Protein AF-A0A1Y1ZI43-F1 (afdb_monomer_lite)

Radius of gyration: 46.33 Å; chains: 1; bounding box: 136×55×111 Å

Secondary structure (DSSP, 8-state):
------------------------------------------------PPPPPPPP------------------SS--HHHHHTT------SSS-HHHHHTT-----SS-TT--HHHHHHHHHHHHHHHHHHHHHHHHHHHHHHHHHHHHHHHHHHHHHHHHHHHHHHHHHHHHHHHHTTSHHHHHHHHHHHHH-TTHHHHHHHHHHHHHHHHHHHHHHHHHHHHHHHHHHHHHTT---

Foldseek 3Di:
DDDDDDDDDDDPPDDDDPPDPPPPPPPDPDDDDDDDPPPPPPPPPPDDDDDDDDDDDDDDDDDDDPDPDPQDDALFAWPVCVVVVHDFPNDPPATPVCVVVVHDTHTPDDPPDHVVNVVVVVVVVVVVVVVVVVVVVVVVVVVVVVVVVVVVVVVVVVVVVVVVVVVVVVVVVVLVVLCVDPVSVVVVVVVCVPPPCNVVVVVVVVVVVVVVVVVVVVVVVVVVVVVVVVVCVVVVPDD

Sequence (239 aa):
MAANRGSRATSRKAAAPQAQKKTSAKVQKTSTTKASKGGKLTLKLRCLKSIPAPDPTPTSDEDDSSVPTKRIQVKAACLSCRRRKIGCDGARPTCGRCASKNTTCQYDVRENESRAEMYVRQINDAHAQIVDLQDTVTELQQQVAEMKKEAQDQTELANHALEQLRDGENAFADIRELARTSGGVAALRVLVRSEKSFPVFIQQILALDTEAEKKMAKGMKGRTNALAVAAQELAGLEN

pLDDT: mean 71.57, std 20.91, range [33.38, 98.31]

InterPro domains:
  IPR001138 Zn(2)Cys(6) fungal-type DNA-binding domain [PF00172] (77-112)
  IPR001138 Zn(2)Cys(6) fungal-type DNA-binding domain [PS00463] (77-105)
  IPR001138 Zn(2)Cys(6) fungal-type DNA-binding domain [PS50048] (77-107)
  IPR001138 Zn(2)Cys(6) fungal-type DNA-binding domain [SM00066] (72-116)
  IPR001138 Zn(2)Cys(6) fungal-type DNA-binding domain [cd00067] (74-108)
  IPR036864 Zn(2)-C6 fungal-type DNA-binding domain superfamily [G3DSA:4.10.240.10] (76-171)
  IPR036864 Zn(2)-C6 fungal-type DNA-binding domain superfamily [SSF57701] (68-110)
  IPR051127 Fungal secondary metabolite regulators [PTHR47424] (58-158)

Organism: NCBI:txid1231657

Structure (mmCIF, N/CA/C/O backbone):
data_AF-A0A1Y1ZI43-F1
#
_entry.id   AF-A0A1Y1ZI43-F1
#
loop_
_atom_site.group_PDB
_atom_site.id
_atom_site.type_symbol
_atom_site.label_atom_id
_atom_site.label_alt_id
_atom_site.label_comp_id
_atom_site.label_asym_id
_atom_site.label_entity_id
_atom_site.label_seq_id
_atom_site.pdbx_PDB_ins_code
_atom_site.Cartn_x
_atom_site.Cartn_y
_atom_site.Cartn_z
_atom_site.occupancy
_atom_site.B_iso_or_equiv
_atom_site.auth_seq_id
_atom_site.auth_comp_id
_atom_site.auth_asym_id
_atom_site.auth_atom_id
_atom_site.pdbx_PDB_model_num
ATOM 1 N N . MET A 1 1 ? 82.913 -8.376 -26.966 1.00 38.66 1 MET A N 1
ATOM 2 C CA . MET A 1 1 ? 83.160 -7.823 -25.618 1.00 38.66 1 MET A CA 1
ATOM 3 C C . MET A 1 1 ? 81.878 -7.190 -25.101 1.00 38.66 1 MET A C 1
ATOM 5 O O . MET A 1 1 ? 81.183 -6.571 -25.888 1.00 38.66 1 MET A O 1
ATOM 9 N N . ALA A 1 2 ? 81.627 -7.374 -23.803 1.00 43.62 2 ALA A N 1
ATOM 10 C CA . ALA A 1 2 ? 80.609 -6.745 -22.954 1.00 43.62 2 ALA A CA 1
ATOM 11 C C . ALA A 1 2 ? 79.123 -7.084 -23.205 1.00 43.62 2 ALA A C 1
ATOM 13 O O . ALA A 1 2 ? 78.429 -6.500 -24.029 1.00 43.62 2 ALA A O 1
ATOM 14 N N . ALA A 1 3 ? 78.647 -8.010 -22.373 1.00 46.84 3 ALA A N 1
ATOM 15 C CA . ALA A 1 3 ? 77.255 -8.184 -21.993 1.00 46.84 3 ALA A CA 1
ATOM 16 C C . ALA A 1 3 ? 76.767 -7.018 -21.116 1.00 46.84 3 ALA A C 1
ATOM 18 O O . ALA A 1 3 ? 77.550 -6.481 -20.334 1.00 46.84 3 ALA A O 1
ATOM 19 N N . ASN A 1 4 ? 75.458 -6.741 -21.115 1.00 45.47 4 ASN A N 1
ATOM 20 C CA . ASN A 1 4 ? 74.795 -6.393 -19.861 1.00 45.47 4 ASN A CA 1
ATOM 21 C C . ASN A 1 4 ? 73.336 -6.868 -19.820 1.00 45.47 4 ASN A C 1
ATOM 23 O O . ASN A 1 4 ? 72.549 -6.642 -20.736 1.00 45.47 4 ASN A O 1
ATOM 27 N N . ARG A 1 5 ? 73.031 -7.576 -18.732 1.00 48.16 5 ARG A N 1
ATOM 28 C CA . ARG A 1 5 ? 71.739 -8.145 -18.344 1.00 48.16 5 ARG A CA 1
ATOM 29 C C . ARG A 1 5 ? 71.037 -7.146 -17.425 1.00 48.16 5 ARG A C 1
ATOM 31 O O . ARG A 1 5 ? 71.694 -6.484 -16.632 1.00 48.16 5 ARG A O 1
ATOM 38 N N . GLY A 1 6 ? 69.709 -7.105 -17.453 1.00 38.84 6 GLY A N 1
ATOM 39 C CA . GLY A 1 6 ? 68.949 -6.239 -16.551 1.00 38.84 6 GLY A CA 1
ATOM 40 C C . GLY A 1 6 ? 67.464 -6.561 -16.507 1.00 38.84 6 GLY A C 1
ATOM 41 O O . GLY A 1 6 ? 66.638 -5.756 -16.914 1.00 38.84 6 GLY A O 1
ATOM 42 N N . SER A 1 7 ? 67.134 -7.756 -16.027 1.00 46.94 7 SER A N 1
ATOM 43 C CA . SER A 1 7 ? 65.780 -8.199 -15.706 1.00 46.94 7 SER A CA 1
ATOM 44 C C . SER A 1 7 ? 65.115 -7.296 -14.660 1.00 46.94 7 SER A C 1
ATOM 46 O O . SER A 1 7 ? 65.656 -7.115 -13.570 1.00 46.94 7 SER A O 1
ATOM 48 N N . ARG A 1 8 ? 63.884 -6.838 -14.914 1.00 43.19 8 ARG A N 1
ATOM 49 C CA . ARG A 1 8 ? 62.933 -6.528 -13.836 1.00 43.19 8 ARG A CA 1
ATOM 50 C C . ARG A 1 8 ? 61.518 -6.930 -14.230 1.00 43.19 8 ARG A C 1
ATOM 52 O O . ARG A 1 8 ? 60.803 -6.221 -14.926 1.00 43.19 8 ARG A O 1
ATOM 59 N N . ALA A 1 9 ? 61.154 -8.114 -13.752 1.00 43.78 9 ALA A N 1
ATOM 60 C CA . ALA A 1 9 ? 59.794 -8.599 -13.667 1.00 43.78 9 ALA A CA 1
ATOM 61 C C . ALA A 1 9 ? 58.979 -7.675 -12.750 1.00 43.78 9 ALA A C 1
ATOM 63 O O . ALA A 1 9 ? 59.340 -7.481 -11.589 1.00 43.78 9 ALA A O 1
ATOM 64 N N . THR A 1 10 ? 57.871 -7.133 -13.249 1.00 51.47 10 THR A N 1
ATOM 65 C CA . THR A 1 10 ? 56.797 -6.621 -12.397 1.00 51.47 10 THR A CA 1
ATOM 66 C C . THR A 1 10 ? 55.675 -7.647 -12.389 1.00 51.47 10 THR A C 1
ATOM 68 O O . THR A 1 10 ? 54.959 -7.884 -13.359 1.00 51.47 10 THR A O 1
ATOM 71 N N . SER A 1 11 ? 55.584 -8.319 -11.251 1.00 45.66 11 SER A N 1
ATOM 72 C CA . SER A 1 11 ? 54.526 -9.234 -10.867 1.00 45.66 11 SER A CA 1
ATOM 73 C C . SER A 1 11 ? 53.179 -8.506 -10.853 1.00 45.66 11 SER A C 1
ATOM 75 O O . SER A 1 11 ? 52.855 -7.771 -9.921 1.00 45.66 11 SER A O 1
ATOM 77 N N . ARG A 1 12 ? 52.334 -8.744 -11.862 1.00 48.28 12 ARG A N 1
ATOM 78 C CA . ARG A 1 12 ? 50.894 -8.499 -11.717 1.00 48.28 12 ARG A CA 1
ATOM 79 C C . ARG A 1 12 ? 50.330 -9.589 -10.812 1.00 48.28 12 ARG A C 1
ATOM 81 O O . ARG A 1 12 ? 49.966 -10.674 -11.250 1.00 48.28 12 ARG A O 1
ATOM 88 N N . LYS A 1 13 ? 50.342 -9.296 -9.513 1.00 45.91 13 LYS A N 1
ATOM 89 C CA . LYS A 1 13 ? 49.676 -10.066 -8.466 1.00 45.91 13 LYS A CA 1
ATOM 90 C C . LYS A 1 13 ? 48.183 -10.114 -8.798 1.00 45.91 13 LYS A C 1
ATOM 92 O O . LYS A 1 13 ? 47.504 -9.095 -8.730 1.00 45.91 13 LYS A O 1
ATOM 97 N N . ALA A 1 14 ? 47.705 -11.289 -9.198 1.00 42.94 14 ALA A N 1
ATOM 98 C CA . ALA A 1 14 ? 46.290 -11.579 -9.360 1.00 42.94 14 ALA A CA 1
ATOM 99 C C . ALA A 1 14 ? 45.567 -11.294 -8.033 1.00 42.94 14 ALA A C 1
ATOM 101 O O . ALA A 1 14 ? 45.823 -11.946 -7.019 1.00 42.94 14 ALA A O 1
ATOM 102 N N . ALA A 1 15 ? 44.701 -10.281 -8.029 1.00 39.03 15 ALA A N 1
ATOM 103 C CA . ALA A 1 15 ? 43.776 -10.033 -6.938 1.00 39.03 15 ALA A CA 1
ATOM 104 C C . ALA A 1 15 ? 42.605 -11.012 -7.089 1.00 39.03 15 ALA A C 1
ATOM 106 O O . ALA A 1 15 ? 41.712 -10.820 -7.910 1.00 39.03 15 ALA A O 1
ATOM 107 N N . ALA A 1 16 ? 42.670 -12.100 -6.323 1.00 44.81 16 ALA A N 1
ATOM 108 C CA . ALA A 1 16 ? 41.569 -13.027 -6.100 1.00 44.81 16 ALA A CA 1
ATOM 109 C C . ALA A 1 16 ? 40.331 -12.287 -5.540 1.00 44.81 16 ALA A C 1
ATOM 111 O O . ALA A 1 16 ? 40.485 -11.266 -4.859 1.00 44.81 16 ALA A O 1
ATOM 112 N N . PRO A 1 17 ? 39.110 -12.792 -5.794 1.00 45.47 17 PRO A N 1
ATOM 113 C CA . PRO A 1 17 ? 37.882 -12.134 -5.375 1.00 45.47 17 PRO A CA 1
ATOM 114 C C . PRO A 1 17 ? 37.809 -12.108 -3.847 1.00 45.47 17 PRO A C 1
ATOM 116 O O . PRO A 1 17 ? 37.958 -13.137 -3.183 1.00 45.47 17 PRO A O 1
ATOM 119 N N . GLN A 1 18 ? 37.583 -10.926 -3.274 1.00 45.84 18 GLN A N 1
ATOM 120 C CA . GLN A 1 18 ? 37.294 -10.812 -1.851 1.00 45.84 18 GLN A CA 1
ATOM 121 C C . GLN A 1 18 ? 35.937 -11.463 -1.585 1.00 45.84 18 GLN A C 1
ATOM 123 O O . GLN A 1 18 ? 34.882 -10.924 -1.910 1.00 45.84 18 GLN A O 1
ATOM 128 N N . ALA A 1 19 ? 36.004 -12.658 -1.004 1.00 44.59 19 ALA A N 1
ATOM 129 C CA . ALA A 1 19 ? 34.884 -13.371 -0.432 1.00 44.59 19 ALA A CA 1
ATOM 130 C C . ALA A 1 19 ? 34.111 -12.440 0.512 1.00 44.59 19 ALA A C 1
ATOM 132 O O . ALA A 1 19 ? 34.632 -11.972 1.528 1.00 44.59 19 ALA A O 1
ATOM 133 N N . GLN A 1 20 ? 32.852 -12.187 0.166 1.00 48.16 20 GLN A N 1
ATOM 134 C CA . GLN A 1 20 ? 31.893 -11.536 1.039 1.00 48.16 20 GLN A CA 1
ATOM 135 C C . GLN A 1 20 ? 31.802 -12.348 2.334 1.00 48.16 20 GLN A C 1
ATOM 137 O O . GLN A 1 20 ? 31.346 -13.495 2.352 1.00 48.16 20 GLN A O 1
ATOM 142 N N . LYS A 1 21 ? 32.273 -11.760 3.437 1.00 42.41 21 LYS A N 1
ATO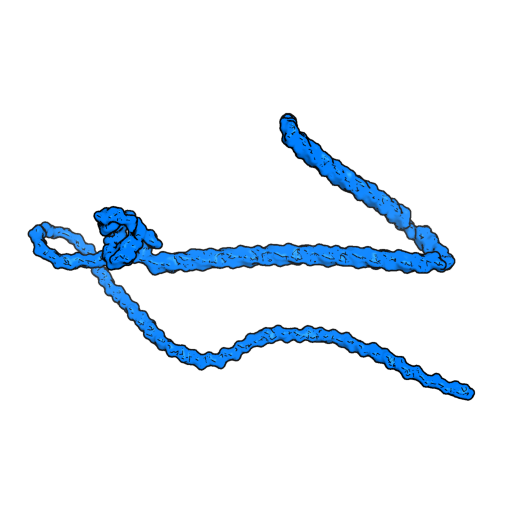M 143 C CA . LYS A 1 21 ? 32.017 -12.276 4.779 1.00 42.41 21 LYS A CA 1
ATOM 144 C C . LYS A 1 21 ? 30.505 -12.288 4.977 1.00 42.41 21 LYS A C 1
ATOM 146 O O . LYS A 1 21 ? 29.900 -11.246 5.198 1.00 42.41 21 LYS A O 1
ATOM 151 N N . LYS A 1 22 ? 29.915 -13.484 4.925 1.00 44.53 22 LYS A N 1
ATOM 152 C CA . LYS A 1 22 ? 28.593 -13.770 5.481 1.00 44.53 22 LYS A CA 1
ATOM 153 C C . LYS A 1 22 ? 28.616 -13.351 6.950 1.00 44.53 22 LYS A C 1
ATOM 155 O O . LYS A 1 22 ? 29.114 -14.090 7.801 1.00 44.53 22 LYS A O 1
ATOM 160 N N . THR A 1 23 ? 28.094 -12.171 7.262 1.00 40.62 23 THR A N 1
ATOM 161 C CA . THR A 1 23 ? 27.698 -11.819 8.623 1.00 40.62 23 THR A CA 1
ATOM 162 C C . THR A 1 23 ? 26.467 -12.651 8.948 1.00 40.62 23 THR A C 1
ATOM 164 O O . THR A 1 23 ? 25.322 -12.244 8.800 1.00 40.62 23 THR A O 1
ATOM 167 N N . SER A 1 24 ? 26.722 -13.892 9.355 1.00 40.16 24 SER A N 1
ATOM 168 C CA . SER A 1 24 ? 25.724 -14.698 10.039 1.00 40.16 24 SER A CA 1
ATOM 169 C C . SER A 1 24 ? 25.379 -13.949 11.320 1.00 40.16 24 SER A C 1
ATOM 171 O O . SER A 1 24 ? 26.206 -13.870 12.231 1.00 40.16 24 SER A O 1
ATOM 173 N N . ALA A 1 25 ? 24.183 -13.364 11.376 1.00 37.69 25 ALA A N 1
ATOM 174 C CA . ALA A 1 25 ? 23.587 -12.909 12.618 1.00 37.69 25 ALA A CA 1
ATOM 175 C C . ALA A 1 25 ? 23.440 -14.139 13.520 1.00 37.69 25 ALA A C 1
ATOM 177 O O . ALA A 1 25 ? 22.505 -14.932 13.412 1.00 37.69 25 ALA A O 1
ATOM 178 N N . LYS A 1 26 ? 24.450 -14.354 14.362 1.00 34.09 26 LYS A N 1
ATOM 179 C CA . LYS A 1 26 ? 24.454 -15.390 15.380 1.00 34.09 26 LYS A CA 1
ATOM 180 C C . LYS A 1 26 ? 23.442 -14.960 16.430 1.00 34.09 26 LYS A C 1
ATOM 182 O O . LYS A 1 26 ? 23.761 -14.170 17.312 1.00 34.09 26 LYS A O 1
ATOM 187 N N . VAL A 1 27 ? 22.220 -15.476 16.305 1.00 38.91 27 VAL A N 1
ATOM 188 C CA . VAL A 1 27 ? 21.230 -15.495 17.382 1.00 38.91 27 VAL A CA 1
ATOM 189 C C . VAL A 1 27 ? 21.881 -16.240 18.542 1.00 38.91 27 VAL A C 1
ATOM 191 O O . VAL A 1 27 ? 21.974 -17.469 18.560 1.00 38.91 27 VAL A O 1
ATOM 194 N N . GLN A 1 28 ? 22.441 -15.477 19.475 1.00 39.12 28 GLN A N 1
ATOM 195 C CA . GLN A 1 28 ? 22.950 -16.001 20.726 1.00 39.12 28 GLN A CA 1
ATOM 196 C C . GLN A 1 28 ? 21.747 -16.495 21.528 1.00 39.12 28 GLN A C 1
ATOM 198 O O . GLN A 1 28 ? 20.962 -15.713 22.054 1.00 39.12 28 GLN A O 1
ATOM 203 N N . LYS A 1 29 ? 21.607 -17.820 21.617 1.00 38.28 29 LYS A N 1
ATOM 204 C CA . LYS A 1 29 ? 20.872 -18.468 22.700 1.00 38.28 29 LYS A CA 1
ATOM 205 C C . LYS A 1 29 ? 21.642 -18.194 23.992 1.00 38.28 29 LYS A C 1
ATOM 207 O O . LYS A 1 29 ? 22.590 -18.907 24.304 1.00 38.28 29 LYS A O 1
ATOM 212 N N . THR A 1 30 ? 21.259 -17.156 24.726 1.00 35.62 30 THR A N 1
ATOM 213 C CA . THR A 1 30 ? 21.631 -16.990 26.132 1.00 35.62 30 THR A CA 1
ATOM 214 C C . THR A 1 30 ? 20.526 -17.592 26.989 1.00 35.62 30 THR A C 1
ATOM 216 O O . THR A 1 30 ? 19.520 -16.977 27.323 1.00 35.62 30 THR A O 1
ATOM 219 N N . SER A 1 31 ? 20.717 -18.862 27.330 1.00 41.53 31 SER A N 1
ATOM 220 C CA . SER A 1 31 ? 20.042 -19.508 28.444 1.00 41.53 31 SER A CA 1
ATOM 221 C C . SER A 1 31 ? 20.599 -18.940 29.750 1.00 41.53 31 SER A C 1
ATOM 223 O O . SER A 1 31 ? 21.633 -19.391 30.239 1.00 41.53 31 SER A O 1
ATOM 225 N N . THR A 1 32 ? 19.916 -17.960 30.332 1.00 35.22 32 THR A N 1
ATOM 226 C CA . THR A 1 32 ? 20.020 -17.671 31.765 1.00 35.22 32 THR A CA 1
ATOM 227 C C . THR A 1 32 ? 18.656 -17.908 32.393 1.00 35.22 32 THR A C 1
ATOM 229 O O . THR A 1 32 ? 17.746 -17.084 32.378 1.00 35.22 32 THR A O 1
ATOM 232 N N . THR A 1 33 ? 18.513 -19.111 32.938 1.00 41.78 33 THR A N 1
ATOM 233 C CA . THR A 1 33 ? 17.437 -19.501 33.841 1.00 41.78 33 THR A CA 1
ATOM 234 C C . THR A 1 33 ? 17.497 -18.618 35.085 1.00 41.78 33 THR A C 1
ATOM 236 O O . THR A 1 33 ? 18.261 -18.888 36.011 1.00 41.78 33 THR A O 1
ATOM 239 N N . LYS A 1 34 ? 16.697 -17.550 35.123 1.00 33.38 34 LYS A N 1
ATOM 240 C CA . LYS A 1 34 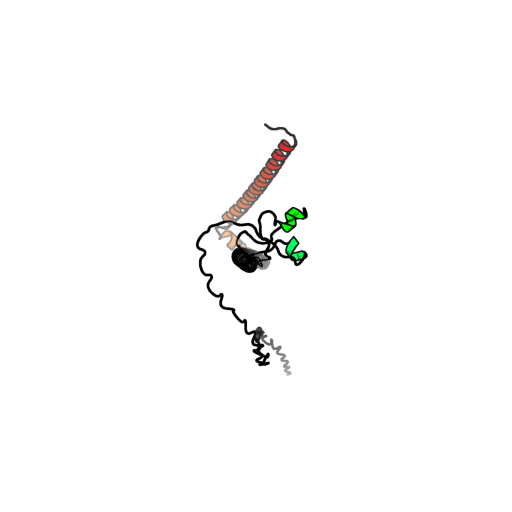? 16.405 -16.831 36.364 1.00 33.38 34 LYS A CA 1
ATOM 241 C C . LYS A 1 34 ? 14.994 -17.207 36.791 1.00 33.38 34 LYS A C 1
ATOM 243 O O . LYS A 1 34 ? 14.013 -16.787 36.185 1.00 33.38 34 LYS A O 1
ATOM 248 N N . ALA A 1 35 ? 14.927 -18.063 37.807 1.00 43.12 35 ALA A N 1
ATOM 249 C CA . ALA A 1 35 ? 13.703 -18.508 38.450 1.00 43.12 35 ALA A CA 1
ATOM 250 C C . ALA A 1 35 ? 12.907 -17.295 38.958 1.00 43.12 35 ALA A C 1
ATOM 252 O O . ALA A 1 35 ? 13.206 -16.727 40.009 1.00 43.12 35 ALA A O 1
ATOM 253 N N . SER A 1 36 ? 11.899 -16.881 38.190 1.00 36.25 36 SER A N 1
ATOM 254 C CA . SER A 1 36 ? 10.878 -15.960 38.670 1.00 36.25 36 SER A CA 1
ATOM 255 C C . SER A 1 36 ? 9.903 -16.769 39.513 1.00 36.25 36 SER A C 1
ATOM 257 O O . SER A 1 36 ? 9.291 -17.724 39.032 1.00 36.25 36 SER A O 1
ATOM 259 N N . LYS A 1 37 ? 9.824 -16.434 40.803 1.00 43.50 37 LYS A N 1
ATOM 260 C CA . LYS A 1 37 ? 8.894 -17.031 41.761 1.00 43.50 37 LYS A CA 1
ATOM 261 C C . LYS A 1 37 ? 7.481 -16.951 41.182 1.00 43.50 37 LYS A C 1
ATOM 263 O O . LYS A 1 37 ? 6.900 -15.873 41.105 1.00 43.50 37 LYS A O 1
ATOM 268 N N . GLY A 1 38 ? 6.941 -18.104 40.792 1.00 35.50 38 GLY A N 1
ATOM 269 C CA . GLY A 1 38 ? 5.543 -18.259 40.425 1.00 35.50 38 GLY A CA 1
ATOM 270 C C . GLY A 1 38 ? 4.669 -17.920 41.626 1.00 35.50 38 GLY A C 1
ATOM 271 O O . GLY A 1 38 ? 4.449 -18.753 42.504 1.00 35.50 38 GLY A O 1
ATOM 272 N N . GLY A 1 39 ? 4.181 -16.683 41.674 1.00 38.31 39 GLY A N 1
ATOM 273 C CA . GLY A 1 39 ? 3.052 -16.331 42.516 1.00 38.31 39 GLY A CA 1
ATOM 274 C C . GLY A 1 39 ? 1.859 -17.154 42.049 1.00 38.31 39 GLY A C 1
ATOM 275 O O . GLY A 1 39 ? 1.303 -16.890 40.986 1.00 38.31 39 GLY A O 1
ATOM 276 N N . LYS A 1 40 ? 1.489 -18.180 42.822 1.00 37.66 40 LYS A N 1
ATOM 277 C CA . LYS A 1 40 ? 0.227 -18.909 42.665 1.00 37.66 40 LYS A CA 1
ATOM 278 C C . LYS A 1 40 ? -0.922 -17.920 42.867 1.00 37.66 40 LYS A C 1
ATOM 280 O O . LYS A 1 40 ? -1.432 -17.764 43.975 1.00 37.66 40 LYS A O 1
ATOM 285 N N . LEU A 1 41 ? -1.345 -17.256 41.797 1.00 45.97 41 LEU A N 1
ATOM 286 C CA . LEU A 1 41 ? -2.651 -16.617 41.742 1.00 45.97 41 LEU A CA 1
ATOM 287 C C . LEU A 1 41 ? -3.679 -17.745 41.685 1.00 45.97 41 LEU A C 1
ATOM 289 O O . LEU A 1 41 ? -4.060 -18.233 40.626 1.00 45.97 41 LEU A O 1
ATOM 293 N N . THR A 1 42 ? -4.076 -18.216 42.865 1.00 46.34 42 THR A N 1
ATOM 294 C CA . THR A 1 42 ? -5.224 -19.106 43.004 1.00 46.34 42 THR A CA 1
ATOM 295 C C . THR A 1 42 ? -6.469 -18.269 42.747 1.00 46.34 42 THR A C 1
ATOM 297 O O . THR A 1 42 ? -7.015 -17.623 43.641 1.00 46.34 42 THR A O 1
ATOM 300 N N . LEU A 1 43 ? -6.906 -18.230 41.489 1.00 45.81 43 LEU A N 1
ATOM 301 C CA . LEU A 1 43 ? -8.223 -17.715 41.161 1.00 45.81 43 LEU A CA 1
ATOM 302 C C . LEU A 1 43 ? -9.230 -18.694 41.778 1.00 45.81 43 LEU A C 1
ATOM 304 O O . LEU A 1 43 ? -9.505 -19.759 41.229 1.00 45.81 43 LEU A O 1
ATOM 308 N N . LYS A 1 44 ? -9.727 -18.374 42.978 1.00 46.69 44 LYS A N 1
ATOM 309 C CA . LYS A 1 44 ? -10.852 -19.084 43.593 1.00 46.69 44 LYS A CA 1
ATOM 310 C C . LYS A 1 44 ? -12.081 -18.838 42.721 1.00 46.69 44 LYS A C 1
ATOM 312 O O . LYS A 1 44 ? -12.837 -17.897 42.959 1.00 46.69 44 LYS A O 1
ATOM 317 N N . LEU A 1 45 ? -12.261 -19.682 41.706 1.00 48.81 45 LEU A N 1
ATOM 318 C CA . LEU A 1 45 ? -13.521 -19.839 40.995 1.00 48.81 45 LEU A CA 1
ATOM 319 C C . LEU A 1 45 ? -14.562 -20.251 42.038 1.00 48.81 45 LEU A C 1
ATOM 321 O O . LEU A 1 45 ? -14.592 -21.390 42.503 1.00 48.81 45 LEU A O 1
ATOM 325 N N . ARG A 1 46 ? -15.393 -19.298 42.466 1.00 55.91 46 ARG A N 1
ATOM 326 C CA . ARG A 1 46 ? -16.597 -19.635 43.219 1.00 55.91 46 ARG A CA 1
ATOM 327 C C . ARG A 1 46 ? -17.540 -20.314 42.238 1.00 55.91 46 ARG A C 1
ATOM 329 O O . ARG A 1 46 ? -18.030 -19.671 41.316 1.00 55.91 46 ARG A O 1
ATOM 336 N N . CYS A 1 47 ? -17.778 -21.603 42.455 1.00 43.38 47 CYS A N 1
ATOM 337 C CA . CYS A 1 47 ? -18.922 -22.302 41.886 1.00 43.38 47 CYS A CA 1
ATOM 338 C C . CYS A 1 47 ? -20.188 -21.488 42.181 1.00 43.38 47 CYS A C 1
ATOM 340 O O . CYS A 1 47 ? -20.525 -21.260 43.347 1.00 43.38 47 CYS A O 1
ATOM 342 N N . LEU A 1 48 ? -20.867 -21.039 41.126 1.00 45.19 48 LEU A N 1
ATOM 343 C CA . LEU A 1 48 ? -22.216 -20.498 41.214 1.00 45.19 48 LEU A CA 1
ATOM 344 C C . LEU A 1 48 ? -23.122 -21.631 41.696 1.00 45.19 48 LEU A C 1
ATOM 346 O O . LEU A 1 48 ? -23.329 -22.619 40.995 1.00 45.19 48 LEU A O 1
ATOM 350 N N . LYS A 1 49 ? -23.610 -21.510 42.932 1.00 49.03 49 LYS A N 1
ATOM 351 C CA . LYS A 1 49 ? -24.694 -22.349 43.438 1.00 49.03 49 LYS A CA 1
ATOM 352 C C . LYS A 1 49 ? -25.925 -22.073 42.565 1.00 49.03 49 LYS A C 1
ATOM 354 O O . LYS A 1 49 ? -26.282 -20.917 42.351 1.00 49.03 49 LYS A O 1
ATOM 359 N N . SER A 1 50 ? -26.517 -23.143 42.055 1.00 41.59 50 SER A N 1
ATOM 360 C CA . SER A 1 50 ? -27.756 -23.185 41.282 1.00 41.59 50 SER A CA 1
ATOM 361 C C . SER A 1 50 ? -28.886 -22.382 41.938 1.00 41.59 50 SER A C 1
ATOM 363 O O . SER A 1 50 ? -29.117 -22.484 43.143 1.00 41.59 50 SER A O 1
ATOM 365 N N . ILE A 1 51 ? -29.583 -21.593 41.123 1.00 48.91 51 ILE A N 1
ATOM 366 C CA . ILE A 1 51 ? -30.786 -20.829 41.475 1.00 48.91 51 ILE A CA 1
ATOM 367 C C . ILE A 1 51 ? -31.980 -21.803 41.491 1.00 48.91 51 ILE A C 1
ATOM 369 O O . ILE A 1 51 ? -32.172 -22.484 40.483 1.00 48.91 51 ILE A O 1
ATOM 373 N N . PRO A 1 52 ? -32.786 -21.896 42.566 1.00 51.78 52 PRO A N 1
ATOM 374 C CA . PRO A 1 52 ? -34.075 -22.579 42.503 1.00 51.78 52 PRO A CA 1
ATOM 375 C C . PRO A 1 52 ? -35.140 -21.672 41.856 1.00 51.78 52 PRO A C 1
ATOM 377 O O . PRO A 1 52 ? -35.113 -20.452 42.028 1.00 51.78 52 PRO A O 1
ATOM 380 N N . ALA A 1 53 ? -36.038 -22.287 41.084 1.00 41.47 53 ALA A N 1
ATOM 381 C CA . ALA A 1 53 ? -37.102 -21.648 40.306 1.00 41.47 53 ALA A CA 1
ATOM 382 C C . ALA A 1 53 ? -38.128 -20.879 41.175 1.00 41.47 53 ALA A C 1
ATOM 384 O O . ALA A 1 53 ? -38.299 -21.225 42.346 1.00 41.47 53 ALA A O 1
ATOM 385 N N . PRO A 1 54 ? -38.817 -19.855 40.630 1.00 49.31 54 PRO A N 1
ATOM 386 C CA . PRO A 1 54 ? -39.943 -19.205 41.293 1.00 49.31 54 PRO A CA 1
ATOM 387 C C . PRO A 1 54 ? -41.285 -19.815 40.854 1.00 49.31 54 PRO A C 1
ATOM 389 O O . PRO A 1 54 ? -41.569 -19.866 39.659 1.00 49.31 54 PRO A O 1
ATOM 392 N N . ASP A 1 55 ? -42.125 -20.187 41.819 1.00 42.59 55 ASP A N 1
ATOM 393 C CA . ASP A 1 55 ? -43.561 -20.428 41.616 1.00 42.59 55 ASP A CA 1
ATOM 394 C C . ASP A 1 55 ? -44.387 -19.197 42.059 1.00 42.59 55 ASP A C 1
ATOM 396 O O . ASP A 1 55 ? -43.917 -18.418 42.900 1.00 42.59 55 ASP A O 1
ATOM 400 N N . PRO A 1 56 ? -45.588 -18.969 41.485 1.00 54.22 56 PRO A N 1
ATOM 401 C CA . PRO A 1 56 ? -46.346 -17.730 41.650 1.00 54.22 56 PRO A CA 1
ATOM 402 C C . PRO A 1 56 ? -47.276 -17.696 42.886 1.00 54.22 56 PRO A C 1
ATOM 404 O O . PRO A 1 56 ? -47.792 -18.713 43.333 1.00 54.22 56 PRO A O 1
ATOM 407 N N . THR A 1 57 ? -47.461 -16.457 43.368 1.00 41.28 57 THR A N 1
ATOM 408 C CA . THR A 1 57 ? -48.472 -15.787 44.244 1.00 41.28 57 THR A CA 1
ATOM 409 C C . THR A 1 57 ? -49.852 -16.460 44.435 1.00 41.28 57 THR A C 1
ATOM 411 O O . THR A 1 57 ? -50.214 -17.214 43.534 1.00 41.28 57 THR A O 1
ATOM 414 N N . PRO A 1 58 ? -50.722 -16.100 45.431 1.00 56.62 58 PRO A N 1
ATOM 415 C CA . PRO A 1 58 ? -50.853 -14.785 46.118 1.00 56.62 58 PRO A CA 1
ATOM 416 C C . PRO A 1 58 ? -51.277 -14.806 47.619 1.00 56.62 58 PRO A C 1
ATOM 418 O O . PRO A 1 58 ? -51.637 -15.850 48.138 1.00 56.62 58 PRO A O 1
ATOM 421 N N . THR A 1 59 ? -51.248 -13.648 48.304 1.00 34.03 59 THR A N 1
ATOM 422 C CA . THR A 1 59 ? -52.400 -12.934 48.932 1.00 34.03 59 THR A CA 1
ATOM 423 C C . THR A 1 59 ? -51.921 -11.782 49.833 1.00 34.03 59 THR A C 1
ATOM 425 O O . THR A 1 59 ? -50.800 -11.793 50.332 1.00 34.03 59 THR A O 1
ATOM 428 N N . SER A 1 60 ? -52.784 -10.774 49.949 1.00 49.09 60 SER A N 1
ATOM 429 C CA . SER A 1 60 ? -52.697 -9.497 50.667 1.00 49.09 60 SER A CA 1
ATOM 430 C C . SER A 1 60 ? -52.342 -9.595 52.155 1.00 49.09 60 SER A C 1
ATOM 432 O O . SER A 1 60 ? -52.771 -10.534 52.814 1.00 49.09 60 SER A O 1
ATOM 434 N N . ASP A 1 61 ? -51.583 -8.622 52.670 1.00 39.56 61 ASP A N 1
ATOM 435 C CA . ASP A 1 61 ? -52.033 -7.623 53.659 1.00 39.56 61 ASP A CA 1
ATOM 436 C C . ASP A 1 61 ? -50.858 -6.707 54.065 1.00 39.56 61 ASP A C 1
ATOM 438 O O . ASP A 1 61 ? -49.690 -7.100 54.044 1.00 39.56 61 ASP A O 1
ATOM 442 N N . GLU A 1 62 ? -51.189 -5.449 54.347 1.00 58.47 62 GLU A N 1
ATOM 443 C CA . GLU A 1 62 ? -50.306 -4.375 54.804 1.00 58.47 62 GLU A CA 1
ATOM 444 C C . GLU A 1 62 ? -49.709 -4.699 56.186 1.00 58.47 62 GLU A C 1
ATOM 446 O O . GLU A 1 62 ? -50.476 -4.888 57.123 1.00 58.47 62 GLU A O 1
ATOM 451 N N . ASP A 1 63 ? -48.377 -4.702 56.339 1.00 40.06 63 ASP A N 1
ATOM 452 C CA . ASP A 1 63 ? -47.714 -4.150 57.534 1.00 40.06 63 ASP A CA 1
ATOM 453 C C . ASP A 1 63 ? -46.195 -3.968 57.345 1.00 40.06 63 ASP A C 1
ATOM 455 O O . ASP A 1 63 ? -45.510 -4.695 56.617 1.00 40.06 63 ASP A O 1
ATOM 459 N N . ASP A 1 64 ? -45.691 -2.950 58.032 1.00 50.59 64 ASP A N 1
ATOM 460 C CA . ASP A 1 64 ? -44.324 -2.460 58.102 1.00 50.59 64 ASP A CA 1
ATOM 461 C C . ASP A 1 64 ? -43.360 -3.554 58.581 1.00 50.59 64 ASP A C 1
ATOM 463 O O . ASP A 1 64 ? -43.408 -4.023 59.717 1.00 50.59 64 ASP A O 1
ATOM 467 N N . SER A 1 65 ? -42.452 -3.990 57.709 1.00 44.53 65 SER A N 1
ATOM 468 C CA . SER A 1 65 ? -41.302 -4.806 58.098 1.00 44.53 65 SER A CA 1
ATOM 469 C C . SER A 1 65 ? -40.220 -4.729 57.034 1.00 44.53 65 SER A C 1
ATOM 471 O O . SER A 1 65 ? -40.381 -5.157 55.892 1.00 44.53 65 SER A O 1
ATOM 473 N N . SER A 1 66 ? -39.084 -4.173 57.438 1.00 57.75 66 SER A N 1
ATOM 474 C CA . SER A 1 66 ? -37.843 -4.025 56.681 1.00 57.75 66 SER A CA 1
ATOM 475 C C . SER A 1 66 ? -37.252 -5.371 56.225 1.00 57.75 66 SER A C 1
ATOM 477 O O . SER A 1 66 ? -36.221 -5.833 56.711 1.00 57.75 66 SER A O 1
ATOM 479 N N . VAL A 1 67 ? -37.875 -6.012 55.235 1.00 59.41 67 VAL A N 1
ATOM 480 C CA . VAL A 1 67 ? -37.283 -7.153 54.532 1.00 59.41 67 VAL A CA 1
ATOM 481 C C . VAL A 1 67 ? -36.119 -6.616 53.694 1.00 59.41 67 VAL A C 1
ATOM 483 O O . VAL A 1 67 ? -36.334 -5.739 52.852 1.00 59.41 67 VAL A O 1
ATOM 486 N N . PRO A 1 68 ? -34.877 -7.108 53.869 1.00 56.22 68 PRO A N 1
ATOM 487 C CA . PRO A 1 68 ? -33.776 -6.692 53.023 1.00 56.22 68 PRO A CA 1
ATOM 488 C C . PRO A 1 68 ? -34.064 -7.181 51.604 1.00 56.22 68 PRO A C 1
ATOM 490 O O . PRO A 1 68 ? -33.877 -8.356 51.279 1.00 56.22 68 PRO A O 1
ATOM 493 N N . THR A 1 69 ? -34.550 -6.271 50.759 1.00 65.19 69 THR A N 1
ATOM 494 C CA . THR A 1 69 ? -34.819 -6.520 49.345 1.00 65.19 69 THR A CA 1
ATOM 495 C C . THR A 1 69 ? -33.543 -7.093 48.739 1.00 65.19 69 THR A C 1
ATOM 497 O O . THR A 1 69 ? -32.492 -6.440 48.762 1.00 65.19 69 THR A O 1
ATOM 500 N N . LYS A 1 70 ? -33.597 -8.346 48.262 1.00 63.62 70 LYS A N 1
ATOM 501 C CA . LYS A 1 70 ? -32.460 -9.015 47.612 1.00 63.62 70 LYS A CA 1
ATOM 502 C C . LYS A 1 70 ? -31.863 -8.043 46.595 1.00 63.62 70 LYS A C 1
ATOM 504 O O . LYS A 1 70 ? -32.552 -7.621 45.671 1.00 63.62 70 LYS A O 1
ATOM 509 N N . ARG A 1 71 ? -30.596 -7.653 46.789 1.00 64.12 71 ARG A N 1
ATOM 510 C CA . ARG A 1 71 ? -29.904 -6.723 45.885 1.00 64.12 71 ARG A CA 1
ATOM 511 C C . ARG A 1 71 ? -29.966 -7.294 44.473 1.00 64.12 71 ARG A C 1
ATOM 513 O O . ARG A 1 71 ? -29.343 -8.318 44.205 1.00 64.12 71 ARG A O 1
ATOM 520 N N . ILE A 1 72 ? -30.703 -6.627 43.589 1.00 69.94 72 ILE A N 1
ATOM 521 C CA . ILE A 1 72 ? -30.761 -6.975 42.172 1.00 69.94 72 ILE A CA 1
ATOM 522 C C . ILE A 1 72 ? -29.339 -6.848 41.623 1.00 69.94 72 ILE A C 1
ATOM 524 O O . ILE A 1 72 ? -28.742 -5.769 41.635 1.00 69.94 72 ILE A O 1
ATOM 528 N N . GLN A 1 73 ? -28.764 -7.970 41.194 1.00 77.56 73 GLN A N 1
ATOM 529 C CA . GLN A 1 73 ? -27.433 -7.984 40.607 1.00 77.56 73 GLN A CA 1
ATOM 530 C C . GLN A 1 73 ? -27.539 -7.550 39.145 1.00 77.56 73 GLN A C 1
ATOM 532 O O . GLN A 1 73 ? -27.865 -8.340 38.263 1.00 77.56 73 GLN A O 1
ATOM 537 N N . VAL A 1 74 ? -27.272 -6.272 38.889 1.00 83.81 74 VAL A N 1
ATOM 538 C CA . VAL A 1 74 ? -27.246 -5.726 37.528 1.00 83.81 74 VAL A CA 1
ATOM 539 C C . VAL A 1 74 ? -25.965 -6.138 36.798 1.00 83.81 74 VAL A C 1
ATOM 541 O O . VAL A 1 74 ? -24.872 -6.091 37.365 1.00 83.81 74 VAL A O 1
ATOM 544 N N . LYS A 1 75 ? -26.087 -6.520 35.519 1.00 84.69 75 LYS A N 1
ATOM 545 C CA . LYS A 1 75 ? -24.948 -6.925 34.667 1.00 84.69 75 LYS A CA 1
ATOM 546 C C . LYS A 1 75 ? -23.971 -5.776 34.387 1.00 84.69 75 LYS A C 1
ATOM 548 O O . LYS A 1 75 ? -22.761 -5.989 34.323 1.00 84.69 75 LYS A O 1
ATOM 553 N N . ALA A 1 76 ? -24.490 -4.555 34.251 1.00 89.88 76 ALA A N 1
ATOM 554 C CA . ALA A 1 76 ? -23.709 -3.337 34.069 1.00 89.88 76 ALA A CA 1
ATOM 555 C C . ALA A 1 76 ? -24.417 -2.152 34.739 1.00 89.88 76 ALA A C 1
ATOM 557 O O . ALA A 1 76 ? -25.611 -1.942 34.545 1.00 89.88 76 ALA A O 1
ATOM 558 N N . ALA A 1 77 ? -23.678 -1.368 35.525 1.00 92.81 77 ALA A N 1
ATOM 559 C CA . ALA A 1 77 ? -24.156 -0.103 36.077 1.00 92.81 77 ALA A CA 1
ATOM 560 C C . ALA A 1 77 ? -23.869 1.046 35.100 1.00 92.81 77 ALA A C 1
ATOM 562 O O . ALA A 1 77 ? -22.821 1.051 34.452 1.00 92.81 77 ALA A O 1
ATOM 563 N N . CYS A 1 78 ? -24.745 2.053 35.047 1.00 94.56 78 CYS A N 1
ATOM 564 C CA . CYS A 1 78 ? -24.520 3.236 34.214 1.00 94.56 78 CYS A CA 1
ATOM 565 C C . CYS A 1 78 ? -23.261 4.015 34.646 1.00 94.56 78 CYS A C 1
ATOM 567 O O . CYS A 1 78 ? -22.846 3.989 35.813 1.00 94.56 78 CYS A O 1
ATOM 569 N N . LEU A 1 79 ? -22.674 4.778 33.719 1.00 94.81 79 LEU A N 1
ATOM 570 C CA . LEU A 1 79 ? -21.437 5.536 33.934 1.00 94.81 79 LEU A CA 1
ATOM 571 C C . LEU A 1 79 ? -21.542 6.528 35.103 1.00 94.81 79 LEU A C 1
ATOM 573 O O . LEU A 1 79 ? -20.576 6.720 35.842 1.00 94.81 79 LEU A O 1
ATOM 577 N N . SER A 1 80 ? -22.712 7.133 35.309 1.00 95.12 80 SER A N 1
ATOM 578 C CA . SER A 1 80 ? -22.937 8.135 36.359 1.00 95.12 80 SER A CA 1
ATOM 579 C C . SER A 1 80 ? -23.066 7.526 37.756 1.00 95.12 80 SER A C 1
ATOM 581 O O . SER A 1 80 ? -22.550 8.090 38.723 1.00 95.12 80 SER A O 1
ATOM 583 N N . CYS A 1 81 ? -23.724 6.372 37.904 1.00 94.00 81 CYS A N 1
ATOM 584 C CA . CYS A 1 81 ? -23.753 5.651 39.182 1.00 94.00 81 CYS A CA 1
ATOM 585 C C . CYS A 1 81 ? -22.384 5.055 39.512 1.00 94.00 81 CYS A C 1
ATOM 587 O O . CYS A 1 81 ? -21.960 5.085 40.666 1.00 94.00 81 CYS A O 1
ATOM 589 N N . ARG A 1 82 ? -21.644 4.619 38.489 1.00 92.94 82 ARG A N 1
ATOM 590 C CA . ARG A 1 82 ? -20.292 4.083 38.641 1.00 92.94 82 ARG A CA 1
ATOM 591 C C . ARG A 1 82 ? -19.281 5.138 39.082 1.00 92.94 82 ARG A C 1
ATOM 593 O O . ARG A 1 82 ? -18.554 4.904 40.044 1.00 92.94 82 ARG A O 1
ATOM 600 N N . ARG A 1 83 ? -19.289 6.321 38.451 1.00 93.88 83 ARG A N 1
ATOM 601 C CA . ARG A 1 83 ? -18.470 7.475 38.869 1.00 93.88 83 ARG A CA 1
ATOM 602 C C . ARG A 1 83 ? -18.746 7.877 40.318 1.00 93.88 83 ARG A C 1
ATOM 604 O O . ARG A 1 83 ? -17.818 8.183 41.055 1.00 93.88 83 ARG A O 1
ATOM 611 N N . ARG A 1 84 ? -20.012 7.810 40.740 1.00 92.88 84 ARG A N 1
ATOM 612 C CA . ARG A 1 84 ? -20.444 8.120 42.112 1.00 92.88 84 ARG A CA 1
ATOM 613 C C . ARG A 1 84 ? -20.298 6.953 43.099 1.00 92.88 84 ARG A C 1
ATOM 615 O O . ARG A 1 84 ? -20.578 7.149 44.273 1.00 92.88 84 ARG A O 1
ATOM 622 N N . LYS A 1 85 ? -19.875 5.765 42.645 1.00 91.50 85 LYS A N 1
ATOM 623 C CA . LYS A 1 85 ? -19.754 4.531 43.447 1.00 91.50 85 LYS A CA 1
ATOM 624 C C . LYS A 1 85 ? -21.035 4.173 44.223 1.00 91.50 85 LYS A C 1
ATOM 626 O O . LYS A 1 85 ? -20.973 3.711 45.357 1.00 91.50 85 LYS A O 1
ATOM 631 N N . ILE A 1 86 ? -22.196 4.381 43.602 1.00 90.94 86 ILE A N 1
ATOM 632 C CA . ILE A 1 86 ? -23.511 4.062 44.178 1.00 90.94 86 ILE A CA 1
ATOM 633 C C . ILE A 1 86 ? -24.175 2.896 43.440 1.00 90.94 86 ILE A C 1
ATOM 635 O O . ILE A 1 86 ? -23.854 2.617 42.284 1.00 90.94 86 ILE A O 1
ATOM 639 N N . GLY A 1 87 ? -25.134 2.241 44.101 1.00 89.56 87 GLY A N 1
ATOM 640 C CA . GLY A 1 87 ? -25.963 1.205 43.484 1.00 89.56 87 GLY A CA 1
ATOM 641 C C . GLY A 1 87 ? -26.725 1.732 42.265 1.00 89.56 87 GLY A C 1
ATOM 642 O O . GLY A 1 87 ? -27.246 2.849 42.281 1.00 89.56 87 GLY A O 1
ATOM 643 N N . CYS A 1 88 ? -26.766 0.923 41.209 1.00 92.44 88 CYS A N 1
ATOM 644 C CA . CYS A 1 88 ? -27.528 1.184 39.996 1.00 92.44 88 CYS A CA 1
ATOM 645 C C . CYS A 1 88 ? -28.599 0.105 39.856 1.00 92.44 88 CYS A C 1
ATOM 647 O O . CYS A 1 88 ? -28.313 -1.073 40.041 1.00 92.44 88 CYS A O 1
ATOM 649 N N . ASP A 1 89 ? -29.808 0.534 39.529 1.00 91.75 89 ASP A N 1
ATOM 650 C CA . ASP A 1 89 ? -30.980 -0.302 39.275 1.00 91.75 89 ASP A CA 1
ATOM 651 C C . ASP A 1 89 ? -30.964 -0.947 37.877 1.00 91.75 89 ASP A C 1
ATOM 653 O O . ASP A 1 89 ? -31.706 -1.888 37.624 1.00 91.75 89 ASP A O 1
ATOM 657 N N . GLY A 1 90 ? -30.076 -0.498 36.980 1.00 90.19 90 GLY A N 1
ATOM 658 C CA . GLY A 1 90 ? -29.860 -1.123 35.673 1.00 90.19 90 GLY A CA 1
ATOM 659 C C . GLY A 1 90 ? -30.966 -0.869 34.645 1.00 90.19 90 GLY A C 1
ATOM 660 O O . GLY A 1 90 ? -30.854 -1.379 33.531 1.00 90.19 90 GLY A O 1
ATOM 661 N N . ALA A 1 91 ? -31.993 -0.075 34.974 1.00 89.94 91 ALA A N 1
ATOM 662 C CA . ALA A 1 91 ? -33.036 0.287 34.022 1.00 89.94 91 ALA A CA 1
ATOM 663 C C . ALA A 1 91 ? -32.456 1.098 32.848 1.00 89.94 91 ALA A C 1
ATOM 665 O O . ALA A 1 91 ? -31.529 1.909 33.012 1.00 89.94 91 ALA A O 1
ATOM 666 N N . ARG A 1 92 ? -32.999 0.847 31.654 1.00 89.00 92 ARG A N 1
ATOM 667 C CA . ARG A 1 92 ? -32.643 1.497 30.386 1.00 89.00 92 ARG A CA 1
ATOM 668 C C . ARG A 1 92 ? -33.907 2.111 29.772 1.00 89.00 92 ARG A C 1
ATOM 670 O O . ARG A 1 92 ? -34.967 1.508 29.913 1.00 89.00 92 ARG A O 1
ATOM 677 N N . PRO A 1 93 ? -33.827 3.296 29.136 1.00 89.75 93 PRO A N 1
ATOM 678 C CA . PRO A 1 93 ? -32.614 4.054 28.789 1.00 89.75 93 PRO A CA 1
ATOM 679 C C . PRO A 1 93 ? -31.963 4.804 29.967 1.00 89.75 93 PRO A C 1
ATOM 681 O O . PRO A 1 93 ? -30.751 5.023 29.965 1.00 89.75 93 PRO A O 1
ATOM 684 N N . THR A 1 94 ? -32.732 5.136 31.006 1.00 94.12 94 THR A N 1
ATOM 685 C CA . THR A 1 94 ? -32.288 5.922 32.169 1.00 94.12 94 THR A CA 1
ATOM 686 C C . THR A 1 94 ? -32.525 5.132 33.452 1.00 94.12 94 THR A C 1
ATOM 688 O O . THR A 1 94 ? -33.644 4.701 33.710 1.00 94.12 94 THR A O 1
ATOM 691 N N . CYS A 1 95 ? -31.503 4.976 34.298 1.00 94.44 95 CYS A N 1
ATOM 692 C CA . CYS A 1 95 ? -31.683 4.309 35.590 1.00 94.44 95 CYS A CA 1
ATOM 693 C C . CYS A 1 95 ? -32.483 5.207 36.560 1.00 94.44 95 CYS A C 1
ATOM 695 O O . CYS A 1 95 ? -32.327 6.432 36.536 1.00 94.44 95 CYS A O 1
ATOM 697 N N . GLY A 1 96 ? -33.295 4.635 37.449 1.00 93.81 96 GLY A N 1
ATOM 698 C CA . GLY A 1 96 ? -34.185 5.360 38.368 1.00 93.81 96 GLY A CA 1
ATOM 699 C C . GLY A 1 96 ? -33.460 6.374 39.263 1.00 93.81 96 GLY A C 1
ATOM 700 O O . GLY A 1 96 ? -33.962 7.468 39.540 1.00 93.81 96 GLY A O 1
ATOM 701 N N . ARG A 1 97 ? -32.206 6.089 39.647 1.00 93.88 97 ARG A N 1
ATOM 702 C CA . ARG A 1 97 ? -31.368 7.061 40.382 1.00 93.88 97 ARG A CA 1
ATOM 703 C C . ARG A 1 97 ? -30.962 8.271 39.535 1.00 93.88 97 ARG A C 1
ATOM 705 O O . ARG A 1 97 ? -30.800 9.370 40.060 1.00 93.88 97 ARG A O 1
ATOM 712 N N . CYS A 1 98 ? -30.698 8.059 38.251 1.00 95.56 98 CYS A N 1
ATOM 713 C CA . CYS A 1 98 ? -30.338 9.135 37.335 1.00 95.56 98 CYS A CA 1
ATOM 714 C C . CYS A 1 98 ? -31.566 9.933 36.908 1.00 95.56 98 CYS A C 1
ATOM 716 O O . CYS A 1 98 ? -31.448 11.152 36.826 1.00 95.56 98 CYS A O 1
ATOM 718 N N . ALA A 1 99 ? -32.709 9.263 36.727 1.00 96.00 99 ALA A N 1
ATOM 719 C CA . ALA A 1 99 ? -33.998 9.886 36.452 1.00 96.00 99 ALA A CA 1
ATOM 720 C C . ALA A 1 99 ? -34.423 10.818 37.596 1.00 96.00 99 ALA A C 1
ATOM 722 O O . ALA A 1 99 ? -34.633 11.998 37.371 1.00 96.00 99 ALA A O 1
ATOM 723 N N . SER A 1 100 ? -34.413 10.344 38.846 1.00 94.56 100 SER A N 1
ATOM 724 C CA . SER A 1 100 ? -34.785 11.182 40.006 1.00 94.56 100 SER A CA 1
ATOM 725 C C . SER A 1 100 ? -33.869 12.388 40.230 1.00 94.56 100 SER A C 1
ATOM 727 O O . SER A 1 100 ? -34.286 13.387 40.804 1.00 94.56 100 SER A O 1
ATOM 729 N N . LYS A 1 101 ? -32.608 12.307 39.793 1.00 92.81 101 LYS A N 1
ATOM 730 C CA . LYS A 1 101 ? -31.635 13.402 39.911 1.00 92.81 101 LYS A CA 1
ATOM 731 C C . LYS A 1 101 ? -31.523 14.257 38.647 1.00 92.81 101 LYS A C 1
ATOM 733 O O . LYS A 1 101 ? -30.681 15.148 38.635 1.00 92.81 101 LYS A O 1
ATOM 738 N N . ASN A 1 102 ? -32.285 13.956 37.592 1.00 92.62 102 ASN A N 1
ATOM 739 C CA . ASN A 1 102 ? -32.174 14.592 36.274 1.00 92.62 102 ASN A CA 1
ATOM 740 C C . ASN A 1 102 ? -30.718 14.694 35.772 1.00 92.62 102 ASN A C 1
ATOM 742 O O . ASN A 1 102 ? -30.288 15.705 35.225 1.00 92.62 102 ASN A O 1
ATOM 746 N N . THR A 1 103 ? -29.929 13.637 35.993 1.00 92.88 103 THR A N 1
ATOM 747 C CA . THR A 1 103 ? -28.515 13.577 35.569 1.00 92.88 103 THR A CA 1
ATOM 748 C C . THR A 1 103 ? -28.354 12.740 34.310 1.00 92.88 103 THR A C 1
ATOM 750 O O . THR A 1 103 ? -29.044 11.733 34.152 1.00 92.88 103 THR A O 1
ATOM 753 N N . THR A 1 104 ? -27.366 13.076 33.476 1.00 94.50 104 THR A N 1
ATOM 754 C CA . THR A 1 104 ? -27.007 12.293 32.285 1.00 94.50 104 THR A CA 1
ATOM 755 C C . THR A 1 104 ? -26.771 10.828 32.651 1.00 94.50 104 THR A C 1
ATOM 757 O O . THR A 1 104 ? -25.889 10.510 33.455 1.00 94.50 104 THR A O 1
ATOM 760 N N . CYS A 1 105 ? -27.557 9.924 32.070 1.00 95.44 105 CYS A N 1
ATOM 761 C CA . CYS A 1 105 ? -27.410 8.484 32.234 1.00 95.44 105 CYS A CA 1
ATOM 762 C C . CYS A 1 105 ? -26.922 7.894 30.917 1.00 95.44 105 CYS A C 1
ATOM 764 O O . CYS A 1 105 ? -27.563 8.065 29.888 1.00 95.44 105 CYS A O 1
ATOM 766 N N . GLN A 1 106 ? -25.779 7.221 30.950 1.00 95.06 106 GLN A N 1
ATOM 767 C CA . GLN A 1 106 ? -25.210 6.580 29.774 1.00 95.06 106 GLN A CA 1
ATOM 768 C C . GLN A 1 106 ? -24.600 5.247 30.188 1.00 95.06 106 GLN A C 1
ATOM 770 O O . GLN A 1 106 ? -24.011 5.139 31.269 1.00 95.06 106 GLN A O 1
ATOM 775 N N . TYR A 1 107 ? -24.759 4.241 29.337 1.00 93.69 107 TYR A N 1
ATOM 776 C CA . TYR A 1 107 ? -24.160 2.921 29.489 1.00 93.69 107 TYR A CA 1
ATOM 777 C C . TYR A 1 107 ? -23.094 2.733 28.404 1.00 93.69 107 TYR A C 1
ATOM 779 O O . TYR A 1 107 ? -23.320 3.100 27.257 1.00 93.69 107 TYR A O 1
ATOM 787 N N . ASP A 1 108 ? -21.944 2.165 28.772 1.00 91.00 108 ASP A N 1
ATOM 788 C CA . ASP A 1 108 ? -20.825 1.831 27.871 1.00 91.00 108 ASP A CA 1
ATOM 789 C C . ASP A 1 108 ? -20.927 0.415 27.278 1.00 91.00 108 ASP A C 1
ATOM 791 O O . ASP A 1 108 ? -20.042 -0.027 26.553 1.00 91.00 108 ASP A O 1
ATOM 795 N N . VAL A 1 109 ? -21.993 -0.309 27.617 1.00 91.19 109 VAL A N 1
ATOM 796 C CA . VAL A 1 109 ? -22.201 -1.723 27.291 1.00 91.19 109 VAL A CA 1
ATOM 797 C C . VAL A 1 109 ? -23.606 -1.908 26.718 1.00 91.19 109 VAL A C 1
ATOM 799 O O . VAL A 1 109 ? -24.534 -1.176 27.101 1.00 91.19 109 VAL A O 1
ATOM 802 N N . ARG A 1 110 ? -23.783 -2.885 25.821 1.00 88.25 110 ARG A N 1
ATOM 803 C CA . ARG A 1 110 ? -25.091 -3.210 25.234 1.00 88.25 110 ARG A CA 1
ATOM 804 C C . ARG A 1 110 ? -26.067 -3.759 26.275 1.00 88.25 110 ARG A C 1
ATOM 806 O O . ARG A 1 110 ? -25.710 -4.073 27.412 1.00 88.25 110 ARG A O 1
ATOM 813 N N . GLU A 1 111 ? -27.338 -3.824 25.898 1.00 83.19 111 GLU A N 1
ATOM 814 C CA . GLU A 1 111 ? -28.349 -4.525 26.686 1.00 83.19 111 GLU A CA 1
ATOM 815 C C . GLU A 1 111 ? -27.962 -5.993 26.865 1.00 83.19 111 GLU A C 1
ATOM 817 O O . GLU A 1 111 ? -27.463 -6.627 25.942 1.00 83.19 111 GLU A O 1
ATOM 822 N N . ASN A 1 112 ? -28.155 -6.517 28.078 1.00 84.25 112 ASN A N 1
ATOM 823 C CA . ASN A 1 112 ? -27.826 -7.891 28.472 1.00 84.25 112 ASN A CA 1
ATOM 824 C C . ASN A 1 112 ? -26.353 -8.318 28.423 1.00 84.25 112 ASN A C 1
ATOM 826 O O . ASN A 1 112 ? -26.075 -9.453 28.818 1.00 84.25 112 ASN A O 1
ATOM 830 N N . GLU A 1 113 ? -25.439 -7.426 28.054 1.00 86.12 113 GLU A N 1
ATOM 831 C CA . GLU A 1 113 ? -24.004 -7.687 27.990 1.00 86.12 113 GLU A CA 1
ATOM 832 C C . GLU A 1 113 ? -23.316 -7.250 29.297 1.00 86.12 113 GLU A C 1
ATOM 834 O O . GLU A 1 113 ? -23.635 -6.212 29.894 1.00 86.12 113 GLU A O 1
ATOM 839 N N . SER A 1 114 ? -22.384 -8.068 29.786 1.00 88.94 114 SER A N 1
ATOM 840 C CA . SER A 1 114 ? -21.487 -7.677 30.874 1.00 88.94 114 SER A CA 1
ATOM 841 C C . SER A 1 114 ? -20.288 -6.898 30.329 1.00 88.94 114 SER A C 1
ATOM 843 O O . SER A 1 114 ? -19.899 -7.017 29.171 1.00 88.94 114 SER A O 1
ATOM 845 N N . ARG A 1 115 ? -19.621 -6.097 31.164 1.00 89.38 115 ARG A N 1
ATOM 846 C CA . ARG A 1 115 ? -18.449 -5.342 30.687 1.00 89.38 115 ARG A CA 1
ATOM 847 C C . ARG A 1 115 ? -17.299 -6.247 30.227 1.00 89.38 115 ARG A C 1
ATOM 849 O O . ARG A 1 115 ? -16.524 -5.849 29.368 1.00 89.38 115 ARG A O 1
ATOM 856 N N . ALA A 1 116 ? -17.182 -7.436 30.818 1.00 90.31 116 ALA A N 1
ATOM 857 C CA . ALA A 1 116 ? -16.195 -8.424 30.402 1.00 90.31 116 ALA A CA 1
ATOM 858 C C . ALA A 1 116 ? -16.483 -8.921 28.978 1.00 90.31 116 ALA A C 1
ATOM 860 O O . ALA A 1 116 ? -15.569 -8.958 28.162 1.00 90.31 116 ALA A O 1
ATOM 861 N N . GLU A 1 117 ? -17.747 -9.217 28.666 1.00 91.88 117 GLU A N 1
ATOM 862 C CA . GLU A 1 117 ? -18.180 -9.598 27.314 1.00 91.88 117 GLU A CA 1
ATOM 863 C C . GLU A 1 117 ? -17.915 -8.481 26.297 1.00 91.88 117 GLU A C 1
ATOM 865 O O . GLU A 1 117 ? -17.354 -8.751 25.238 1.00 91.88 117 GLU A O 1
ATOM 870 N N . MET A 1 118 ? -18.199 -7.225 26.659 1.00 94.31 118 MET A N 1
ATOM 871 C CA . MET A 1 118 ? -17.900 -6.073 25.802 1.00 94.31 118 MET A CA 1
ATOM 872 C C . MET A 1 118 ? -16.403 -5.970 25.475 1.00 94.31 118 MET A C 1
ATOM 874 O O . MET A 1 118 ? -16.049 -5.774 24.313 1.00 94.31 118 MET A O 1
ATOM 878 N N . TYR A 1 119 ? -15.514 -6.142 26.463 1.00 94.50 119 TYR A N 1
ATOM 879 C CA . TYR A 1 119 ? -14.069 -6.117 26.212 1.00 94.50 119 TYR A CA 1
ATOM 880 C C . TYR A 1 119 ? -13.615 -7.278 25.330 1.00 94.50 119 TYR A C 1
ATOM 882 O O . TYR A 1 119 ? -12.814 -7.065 24.426 1.00 94.50 119 TYR A O 1
ATOM 890 N N . VAL A 1 120 ? -14.135 -8.489 25.555 1.00 95.56 120 VAL A N 1
ATOM 891 C CA . VAL A 1 120 ? -13.826 -9.651 24.706 1.00 95.56 120 VAL A CA 1
ATOM 892 C C . VAL A 1 120 ? -14.250 -9.386 23.265 1.00 95.56 120 VAL A C 1
ATOM 894 O O . VAL A 1 120 ? -13.475 -9.628 22.344 1.00 95.56 120 VAL A O 1
ATOM 897 N N . ARG A 1 121 ? -15.443 -8.823 23.063 1.00 94.06 121 ARG A N 1
ATOM 898 C CA . ARG A 1 121 ? -15.916 -8.439 21.736 1.00 94.06 121 ARG A CA 1
ATOM 899 C C . ARG A 1 121 ? -15.022 -7.383 21.090 1.00 94.06 121 ARG A C 1
ATOM 901 O O . ARG A 1 121 ? -14.620 -7.572 19.953 1.00 94.06 121 ARG A O 1
ATOM 908 N N . GLN A 1 122 ? -14.662 -6.321 21.810 1.00 95.31 122 GLN A N 1
ATOM 909 C CA . GLN A 1 122 ? -13.757 -5.293 21.284 1.00 95.31 122 GLN A CA 1
ATOM 910 C C . GLN A 1 122 ? -12.382 -5.853 20.910 1.00 95.31 122 GLN A C 1
ATOM 912 O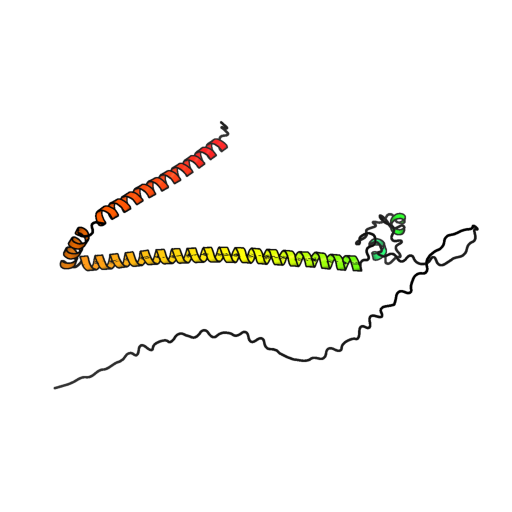 O . GLN A 1 122 ? -11.825 -5.454 19.894 1.00 95.31 122 GLN A O 1
ATOM 917 N N . ILE A 1 123 ? -11.842 -6.778 21.708 1.00 97.31 123 ILE A N 1
ATOM 918 C CA . ILE A 1 123 ? -10.571 -7.447 21.409 1.00 97.31 123 ILE A CA 1
ATOM 919 C C . ILE A 1 123 ? -10.700 -8.284 20.137 1.00 97.31 123 ILE A C 1
ATOM 921 O O . ILE A 1 123 ? -9.844 -8.186 19.266 1.00 97.31 123 ILE A O 1
ATOM 925 N N . ASN A 1 124 ? -11.774 -9.064 20.003 1.00 97.38 124 ASN A N 1
ATOM 926 C CA . ASN A 1 124 ? -12.008 -9.878 18.812 1.00 97.38 124 ASN A CA 1
ATOM 927 C C . ASN A 1 124 ? -12.208 -9.015 17.559 1.00 97.38 124 ASN A C 1
ATOM 929 O O . ASN A 1 124 ? -11.600 -9.299 16.533 1.00 97.38 124 ASN A O 1
ATOM 933 N N . ASP A 1 125 ? -12.997 -7.942 17.658 1.00 97.06 125 ASP A N 1
ATOM 934 C CA . ASP A 1 125 ? -13.228 -6.995 16.563 1.00 97.06 125 ASP A CA 1
ATOM 935 C C . ASP A 1 125 ? -11.904 -6.317 16.148 1.00 97.06 125 ASP A C 1
ATOM 937 O O . ASP A 1 125 ? -11.602 -6.209 14.961 1.00 97.06 125 ASP A O 1
ATOM 941 N N . ALA A 1 126 ? -11.071 -5.911 17.116 1.00 97.12 126 ALA A N 1
ATOM 942 C CA . ALA A 1 126 ? -9.753 -5.335 16.845 1.00 97.12 126 ALA A CA 1
ATOM 943 C C . ALA A 1 126 ? -8.779 -6.359 16.241 1.00 97.12 126 ALA A C 1
ATOM 945 O O . ALA A 1 126 ? -8.012 -6.022 15.345 1.00 97.12 126 ALA A O 1
ATOM 946 N N . HIS A 1 127 ? -8.806 -7.610 16.704 1.00 97.75 127 HIS A N 1
ATOM 947 C CA . HIS A 1 127 ? -7.991 -8.684 16.136 1.00 97.75 127 HIS A CA 1
ATOM 948 C C . HIS A 1 127 ? -8.388 -8.984 14.689 1.00 97.75 127 HIS A C 1
ATOM 950 O O . HIS A 1 127 ? -7.501 -9.134 13.856 1.00 97.75 127 HIS A O 1
ATOM 956 N N . ALA A 1 128 ? -9.688 -9.021 14.380 1.00 97.62 128 ALA A N 1
ATOM 957 C CA . ALA A 1 128 ? -10.171 -9.189 13.011 1.00 97.62 128 ALA A CA 1
ATOM 958 C C . ALA A 1 128 ? -9.655 -8.061 12.102 1.00 97.62 128 ALA A C 1
ATOM 960 O O . ALA A 1 128 ? -9.051 -8.337 11.074 1.00 97.62 128 ALA A O 1
ATOM 961 N N . GLN A 1 129 ? -9.759 -6.803 12.548 1.00 97.88 129 GLN A N 1
ATOM 962 C CA . GLN A 1 129 ? -9.216 -5.658 11.804 1.00 97.88 129 GLN A CA 1
ATOM 963 C C . GLN A 1 129 ? -7.701 -5.746 11.593 1.00 97.88 129 GLN A C 1
ATOM 965 O O . GLN A 1 129 ? -7.208 -5.367 10.537 1.00 97.88 129 GLN A O 1
ATOM 970 N N . ILE A 1 130 ? -6.946 -6.222 12.588 1.00 98.31 130 ILE A N 1
ATOM 971 C CA . ILE A 1 130 ? -5.495 -6.402 12.450 1.00 98.31 130 ILE A CA 1
ATOM 972 C C . ILE A 1 130 ? -5.180 -7.445 11.377 1.00 98.31 130 ILE A C 1
ATOM 974 O O . ILE A 1 130 ? -4.262 -7.220 10.595 1.00 98.31 130 ILE A O 1
ATOM 978 N N . VAL A 1 131 ? -5.919 -8.556 11.334 1.00 97.88 131 VAL A N 1
ATOM 979 C CA . VAL A 1 131 ? -5.724 -9.601 10.319 1.00 97.88 131 VAL A CA 1
ATOM 980 C C . VAL A 1 131 ? -6.064 -9.069 8.927 1.00 97.88 131 VAL A C 1
ATOM 982 O O . VAL A 1 131 ? -5.219 -9.145 8.042 1.00 97.88 131 VAL A O 1
ATOM 985 N N . ASP A 1 132 ? -7.213 -8.412 8.757 1.00 97.94 132 ASP A N 1
ATOM 986 C CA . ASP A 1 132 ? -7.608 -7.820 7.470 1.00 97.94 132 ASP A CA 1
ATOM 987 C C . ASP A 1 132 ? -6.572 -6.785 6.977 1.00 97.94 132 ASP A C 1
ATOM 989 O O . ASP A 1 132 ? -6.197 -6.736 5.801 1.00 97.94 132 ASP A O 1
ATOM 993 N N . LEU A 1 133 ? -6.053 -5.953 7.889 1.00 97.75 133 LEU A N 1
ATOM 994 C CA . LEU A 1 133 ? -4.996 -4.990 7.571 1.00 97.75 133 LEU A CA 1
ATOM 995 C C . LEU A 1 133 ? -3.666 -5.671 7.225 1.00 97.75 133 LEU A C 1
ATOM 997 O O . LEU A 1 133 ? -2.926 -5.171 6.383 1.00 97.75 133 LEU A O 1
ATOM 1001 N N . GLN A 1 134 ? -3.336 -6.797 7.853 1.00 97.81 134 GLN A N 1
ATOM 1002 C CA . GLN A 1 134 ? -2.149 -7.570 7.488 1.00 97.81 134 GLN A CA 1
ATOM 1003 C C . GLN A 1 134 ? -2.286 -8.161 6.085 1.00 97.81 134 GLN A C 1
ATOM 1005 O O . GLN A 1 134 ? -1.353 -8.025 5.294 1.00 97.81 134 GLN A O 1
ATOM 1010 N N . ASP A 1 135 ? -3.447 -8.722 5.749 1.00 97.81 135 ASP A N 1
ATOM 1011 C CA . ASP A 1 135 ? -3.709 -9.297 4.429 1.00 97.81 135 ASP A CA 1
ATOM 1012 C C . ASP A 1 135 ? -3.589 -8.229 3.333 1.00 97.81 135 ASP A C 1
ATOM 1014 O O . ASP A 1 135 ? -2.807 -8.392 2.392 1.00 97.81 135 ASP A O 1
ATOM 1018 N N . THR A 1 136 ? -4.234 -7.073 3.512 1.00 97.62 136 THR A N 1
ATOM 1019 C CA . THR A 1 136 ? -4.116 -5.946 2.564 1.00 97.62 136 THR A CA 1
ATOM 1020 C C . THR A 1 136 ? -2.681 -5.428 2.429 1.00 97.62 136 THR A C 1
ATOM 1022 O O . THR A 1 136 ? -2.233 -5.122 1.325 1.00 97.62 136 THR A O 1
ATOM 1025 N N . VAL A 1 137 ? -1.910 -5.361 3.521 1.00 98.06 137 VAL A N 1
ATOM 1026 C CA . VAL A 1 137 ? -0.490 -4.980 3.453 1.00 98.06 137 VAL A CA 1
ATOM 1027 C C . VAL A 1 137 ? 0.313 -6.005 2.656 1.00 98.06 137 VAL A C 1
ATOM 1029 O O . VAL A 1 137 ? 1.160 -5.606 1.858 1.00 98.06 137 VAL A O 1
ATOM 1032 N N . THR A 1 138 ? 0.068 -7.305 2.840 1.00 98.06 138 THR A N 1
ATOM 1033 C CA . THR A 1 138 ? 0.778 -8.338 2.071 1.00 98.06 138 THR A CA 1
ATOM 1034 C C . THR A 1 138 ? 0.431 -8.297 0.586 1.00 98.06 138 THR A C 1
ATOM 1036 O O . THR A 1 138 ? 1.334 -8.407 -0.243 1.00 98.06 138 THR A O 1
ATOM 1039 N N . GLU A 1 139 ? -0.834 -8.053 0.241 1.00 98.12 139 GLU A N 1
ATOM 1040 C CA . GLU A 1 139 ? -1.278 -7.881 -1.144 1.00 98.12 139 GLU A CA 1
ATOM 1041 C C . GLU A 1 139 ? -0.591 -6.673 -1.796 1.00 98.12 139 GLU A C 1
ATOM 1043 O O . GLU A 1 139 ? 0.037 -6.793 -2.849 1.00 98.12 139 GLU A O 1
ATOM 1048 N N . LEU A 1 140 ? -0.608 -5.516 -1.129 1.00 97.69 140 LEU A N 1
ATOM 1049 C CA . LEU A 1 140 ? 0.066 -4.315 -1.627 1.00 97.69 140 LEU A CA 1
ATOM 1050 C C . LEU A 1 140 ? 1.584 -4.511 -1.742 1.00 97.69 140 LEU A C 1
ATOM 1052 O O . LEU A 1 140 ? 2.212 -4.005 -2.672 1.00 97.69 140 LEU A O 1
ATOM 1056 N N . GLN A 1 141 ? 2.200 -5.259 -0.824 1.00 97.38 141 GLN A N 1
ATOM 1057 C CA . GLN A 1 141 ? 3.620 -5.602 -0.913 1.00 97.38 141 GLN A CA 1
ATOM 1058 C C . GLN A 1 141 ? 3.934 -6.462 -2.141 1.00 97.38 141 GLN A C 1
ATOM 1060 O O . GLN A 1 141 ? 4.975 -6.244 -2.765 1.00 97.38 141 GLN A O 1
ATOM 1065 N N . GLN A 1 142 ? 3.053 -7.400 -2.502 1.00 97.06 142 GLN A N 1
ATOM 1066 C CA . GLN A 1 142 ? 3.195 -8.206 -3.718 1.00 97.06 142 GLN A CA 1
ATOM 1067 C C . GLN A 1 142 ? 3.077 -7.333 -4.970 1.00 97.06 142 GLN A C 1
ATOM 1069 O O . GLN A 1 142 ? 3.985 -7.355 -5.799 1.00 97.06 142 GLN A O 1
ATOM 1074 N N . GLN A 1 143 ? 2.062 -6.469 -5.045 1.00 97.19 143 GLN A N 1
ATOM 1075 C CA . GLN A 1 143 ? 1.896 -5.530 -6.163 1.00 97.19 143 GLN A CA 1
ATOM 1076 C C . GLN A 1 143 ? 3.119 -4.615 -6.334 1.00 97.19 143 GLN A C 1
ATOM 1078 O O . GLN A 1 143 ? 3.618 -4.402 -7.438 1.00 97.19 143 GLN A O 1
ATOM 1083 N N . VAL A 1 144 ? 3.670 -4.099 -5.230 1.00 97.56 144 VAL A N 1
ATOM 1084 C CA . VAL A 1 144 ? 4.889 -3.279 -5.270 1.00 97.56 144 VAL A CA 1
ATOM 1085 C C . VAL A 1 144 ? 6.108 -4.094 -5.713 1.00 97.56 144 VAL A C 1
ATOM 1087 O O . VAL A 1 144 ? 6.981 -3.553 -6.391 1.00 97.56 144 VAL A O 1
ATOM 1090 N N . ALA A 1 145 ? 6.214 -5.367 -5.326 1.00 97.19 145 ALA A N 1
ATOM 1091 C CA . ALA A 1 145 ? 7.308 -6.232 -5.763 1.00 97.19 145 ALA A CA 1
ATOM 1092 C C . ALA A 1 145 ? 7.241 -6.516 -7.271 1.00 97.19 145 ALA A C 1
ATOM 1094 O O . ALA A 1 145 ? 8.274 -6.474 -7.939 1.00 97.19 145 ALA A O 1
ATOM 1095 N N . GLU A 1 146 ? 6.040 -6.731 -7.807 1.00 96.38 146 GLU A N 1
ATOM 1096 C CA . GLU A 1 146 ? 5.803 -6.914 -9.241 1.00 96.38 146 GLU A CA 1
ATOM 1097 C C . GLU A 1 146 ? 6.162 -5.652 -10.030 1.00 96.38 146 GLU A C 1
ATOM 1099 O O . GLU A 1 146 ? 7.023 -5.718 -10.907 1.00 96.38 146 GLU A O 1
ATOM 1104 N N . MET A 1 147 ? 5.643 -4.481 -9.638 1.00 96.12 147 MET A N 1
ATOM 1105 C CA . MET A 1 147 ? 6.002 -3.211 -10.290 1.00 96.12 147 MET A CA 1
ATOM 1106 C C . MET A 1 147 ? 7.509 -2.927 -10.237 1.00 96.12 147 MET A C 1
ATOM 1108 O O . MET A 1 147 ? 8.087 -2.379 -11.176 1.00 96.12 147 MET A O 1
ATOM 1112 N N . LYS A 1 148 ? 8.182 -3.298 -9.139 1.00 96.81 148 LYS A N 1
ATOM 1113 C CA . LYS A 1 148 ? 9.641 -3.162 -9.030 1.00 96.81 148 LYS A CA 1
ATOM 1114 C C . LYS A 1 148 ? 10.376 -4.071 -10.004 1.00 96.81 148 LYS A C 1
ATOM 1116 O O . LYS A 1 148 ? 11.370 -3.629 -10.572 1.00 96.81 148 LYS A O 1
ATOM 1121 N N . LYS A 1 149 ? 9.911 -5.307 -10.188 1.00 96.75 149 LYS A N 1
ATOM 1122 C CA . LYS A 1 149 ? 10.504 -6.241 -11.146 1.00 96.75 149 LYS A CA 1
ATOM 1123 C C . LYS A 1 149 ? 10.339 -5.726 -12.575 1.00 96.75 149 LYS A C 1
ATOM 1125 O O . LYS A 1 149 ? 11.318 -5.662 -13.304 1.00 96.75 149 LYS A O 1
ATOM 1130 N N . GLU A 1 150 ? 9.147 -5.259 -12.935 1.00 94.56 150 GLU A N 1
ATOM 1131 C CA . GLU A 1 150 ? 8.900 -4.662 -14.254 1.00 94.56 150 GLU A CA 1
ATOM 1132 C C . GLU A 1 150 ? 9.798 -3.445 -14.513 1.00 94.56 150 GLU A C 1
ATOM 1134 O O . GLU A 1 150 ? 10.372 -3.305 -15.593 1.00 94.56 150 GLU A O 1
ATOM 1139 N N . ALA A 1 151 ? 9.976 -2.579 -13.510 1.00 95.56 151 ALA A N 1
ATOM 1140 C CA . ALA A 1 151 ? 10.892 -1.448 -13.613 1.00 95.56 151 ALA A CA 1
ATOM 1141 C C . ALA A 1 151 ? 12.357 -1.897 -13.773 1.00 95.56 151 ALA A C 1
ATOM 1143 O O . ALA A 1 151 ? 13.099 -1.294 -14.548 1.00 95.56 151 ALA A O 1
ATOM 1144 N N . GLN A 1 152 ? 12.780 -2.956 -13.075 1.00 94.25 152 GLN A N 1
ATOM 1145 C CA . GLN A 1 152 ? 14.120 -3.531 -13.226 1.00 94.25 152 GLN A CA 1
ATOM 1146 C C . GLN A 1 152 ? 14.334 -4.079 -14.639 1.00 94.25 152 GLN A C 1
ATOM 1148 O O . GLN A 1 152 ? 15.296 -3.677 -15.294 1.00 94.25 152 GLN A O 1
ATOM 1153 N N . ASP A 1 153 ? 13.398 -4.879 -15.147 1.00 95.31 153 ASP A N 1
ATOM 1154 C CA . ASP A 1 153 ? 13.457 -5.449 -16.497 1.00 95.31 153 ASP A CA 1
ATOM 1155 C C . ASP A 1 153 ? 13.547 -4.336 -17.566 1.00 95.31 153 ASP A C 1
ATOM 1157 O O . ASP A 1 153 ? 14.335 -4.421 -18.512 1.00 95.31 153 ASP A O 1
ATOM 1161 N N . GLN A 1 154 ? 12.813 -3.229 -17.387 1.00 92.88 154 GLN A N 1
ATOM 1162 C CA . GLN A 1 154 ? 12.914 -2.053 -18.263 1.00 92.88 154 GLN A CA 1
ATOM 1163 C C . GLN A 1 154 ? 14.291 -1.378 -18.203 1.00 92.88 154 GLN A C 1
ATOM 1165 O O . GLN A 1 154 ? 14.818 -0.967 -19.240 1.00 92.88 154 GLN A O 1
ATOM 1170 N N . THR A 1 155 ? 14.891 -1.254 -17.015 1.00 94.81 155 THR A N 1
ATOM 1171 C CA . THR A 1 155 ? 16.240 -0.678 -16.887 1.00 94.81 155 THR A CA 1
ATOM 1172 C C . THR A 1 155 ? 17.313 -1.567 -17.505 1.00 94.81 155 THR A C 1
ATOM 1174 O O . THR A 1 155 ? 18.242 -1.052 -18.123 1.00 94.81 155 THR A O 1
ATOM 1177 N N . GLU A 1 156 ? 17.180 -2.890 -17.398 1.00 95.31 156 GLU A N 1
ATOM 1178 C CA . GLU A 1 156 ? 18.095 -3.838 -18.037 1.00 95.31 156 GLU A CA 1
ATOM 1179 C C . GLU A 1 156 ? 18.008 -3.747 -19.562 1.00 95.31 156 GLU A C 1
ATOM 1181 O O . GLU A 1 156 ? 19.039 -3.636 -20.229 1.00 95.31 156 GLU A O 1
ATOM 1186 N N . LEU A 1 157 ? 16.790 -3.682 -20.111 1.00 95.44 157 LEU A N 1
ATOM 1187 C CA . LEU A 1 157 ? 16.569 -3.465 -21.541 1.00 95.44 157 LEU A CA 1
ATOM 1188 C C . LEU A 1 157 ? 17.199 -2.145 -22.019 1.00 95.44 157 LEU A C 1
ATOM 1190 O O . LEU A 1 157 ? 17.859 -2.109 -23.059 1.00 95.44 157 LEU A O 1
ATOM 1194 N N . ALA A 1 158 ? 17.018 -1.063 -21.256 1.00 93.62 158 ALA A N 1
ATOM 1195 C CA . ALA A 1 158 ? 17.594 0.241 -21.571 1.00 93.62 158 ALA A CA 1
ATOM 1196 C C . ALA A 1 158 ? 19.130 0.216 -21.539 1.00 93.62 158 ALA A C 1
ATOM 1198 O O . ALA A 1 158 ? 19.767 0.720 -22.463 1.00 93.62 158 ALA A O 1
ATOM 1199 N N . ASN A 1 159 ? 19.733 -0.407 -20.524 1.00 93.69 159 ASN A N 1
ATOM 1200 C CA . ASN A 1 159 ? 21.188 -0.549 -20.432 1.00 93.69 159 ASN A CA 1
ATOM 1201 C C . ASN A 1 159 ? 21.749 -1.374 -21.595 1.00 93.69 159 ASN A C 1
ATOM 1203 O O . ASN A 1 159 ? 22.743 -0.976 -22.197 1.00 93.69 159 ASN A O 1
ATOM 1207 N N . HIS A 1 160 ? 21.079 -2.468 -21.967 1.00 95.12 160 HIS A N 1
ATOM 1208 C CA . HIS A 1 160 ? 21.467 -3.270 -23.125 1.00 95.12 160 HIS A CA 1
ATOM 1209 C C . HIS A 1 160 ? 21.399 -2.460 -24.430 1.00 95.12 160 HIS A C 1
ATOM 1211 O O . HIS A 1 160 ? 22.318 -2.520 -25.245 1.00 95.12 160 HIS A O 1
ATOM 1217 N N . ALA A 1 161 ? 20.351 -1.653 -24.624 1.00 92.38 161 ALA A N 1
ATOM 1218 C CA . ALA A 1 161 ? 20.251 -0.769 -25.787 1.00 92.38 161 ALA A CA 1
ATOM 1219 C C . ALA A 1 161 ? 21.380 0.280 -25.823 1.00 92.38 161 ALA A C 1
ATOM 1221 O O . ALA A 1 161 ? 21.934 0.554 -26.887 1.00 92.38 161 ALA A O 1
ATOM 1222 N N . LEU A 1 162 ? 21.760 0.843 -24.670 1.00 92.62 162 LEU A N 1
ATOM 1223 C CA . LEU A 1 162 ? 22.898 1.763 -24.575 1.00 92.62 162 LEU A CA 1
ATOM 1224 C C . LEU A 1 162 ? 24.228 1.076 -24.912 1.00 92.62 162 LEU A C 1
ATOM 1226 O O . LEU A 1 162 ? 25.080 1.679 -25.563 1.00 92.62 162 LEU A O 1
ATOM 1230 N N . GLU A 1 163 ? 24.405 -0.179 -24.504 1.00 90.62 163 GLU A N 1
ATOM 1231 C CA . GLU A 1 163 ? 25.613 -0.948 -24.805 1.00 90.62 163 GLU A CA 1
ATOM 1232 C C . GLU A 1 163 ? 25.736 -1.239 -26.307 1.00 90.62 163 GLU A C 1
ATOM 1234 O O . GLU A 1 163 ? 26.794 -1.010 -26.890 1.00 90.62 163 GLU A O 1
ATOM 1239 N N . GLN A 1 164 ? 24.627 -1.576 -26.974 1.00 88.12 164 GLN A N 1
ATOM 1240 C CA . GLN A 1 164 ? 24.593 -1.720 -28.434 1.00 88.12 164 GLN A CA 1
ATOM 1241 C C . GLN A 1 164 ? 24.985 -0.434 -29.174 1.00 88.12 164 GLN A C 1
ATOM 1243 O O . GLN A 1 164 ? 25.692 -0.487 -30.182 1.00 88.12 164 GLN A O 1
ATOM 1248 N N . LEU A 1 165 ? 24.542 0.729 -28.687 1.00 85.38 165 LEU A N 1
ATOM 1249 C CA . LEU A 1 165 ? 24.927 2.014 -29.276 1.00 85.38 165 LEU A CA 1
ATOM 1250 C C . LEU A 1 165 ? 26.424 2.284 -29.100 1.00 85.38 165 LEU A C 1
ATOM 1252 O O . LEU A 1 165 ? 27.080 2.714 -30.049 1.00 85.38 165 LEU A O 1
ATOM 1256 N N . ARG A 1 166 ? 26.980 1.973 -27.923 1.00 86.44 166 ARG A N 1
ATOM 1257 C CA . ARG A 1 166 ? 28.414 2.120 -27.646 1.00 86.44 166 ARG A CA 1
ATOM 1258 C C . ARG A 1 166 ? 29.268 1.219 -28.540 1.00 86.44 166 ARG A C 1
ATOM 1260 O O . ARG A 1 166 ? 30.298 1.662 -29.046 1.00 86.44 166 ARG A O 1
ATOM 1267 N N . ASP A 1 167 ? 28.840 -0.020 -28.764 1.00 79.81 167 ASP A N 1
ATOM 1268 C CA . ASP A 1 167 ? 29.518 -0.942 -29.682 1.00 79.81 167 ASP A CA 1
ATOM 1269 C C . ASP A 1 167 ? 29.470 -0.438 -31.128 1.00 79.81 167 ASP A C 1
ATOM 1271 O O . ASP A 1 167 ? 30.474 -0.506 -31.842 1.00 79.81 167 ASP A O 1
ATOM 1275 N N . GLY A 1 168 ? 28.343 0.151 -31.540 1.00 78.00 168 GLY A N 1
ATOM 1276 C CA . GLY A 1 168 ? 28.223 0.845 -32.821 1.00 78.00 168 GLY A CA 1
ATOM 1277 C C . GLY A 1 168 ? 29.222 1.998 -32.958 1.00 78.00 168 GLY A C 1
ATOM 1278 O O . GLY A 1 168 ? 29.952 2.063 -33.947 1.00 78.00 168 GLY A O 1
ATOM 1279 N N . GLU A 1 169 ? 29.311 2.883 -31.961 1.00 78.81 169 GLU A N 1
ATOM 1280 C CA . GLU A 1 169 ? 30.272 3.999 -31.941 1.00 78.81 169 GLU A CA 1
ATOM 1281 C C . GLU A 1 169 ? 31.731 3.527 -32.039 1.00 78.81 169 GLU A C 1
ATOM 1283 O O . GLU A 1 169 ? 32.522 4.104 -32.793 1.00 78.81 169 GLU A O 1
ATOM 1288 N N . ASN A 1 170 ? 32.080 2.448 -31.334 1.00 76.12 170 ASN A N 1
ATOM 1289 C CA . ASN A 1 170 ? 33.410 1.843 -31.407 1.00 76.12 170 ASN A CA 1
ATOM 1290 C C . ASN A 1 170 ? 33.690 1.261 -32.804 1.00 76.12 170 ASN A C 1
ATOM 1292 O O . ASN A 1 170 ? 34.757 1.505 -33.367 1.00 76.12 170 ASN A O 1
ATOM 1296 N N . ALA A 1 171 ? 32.714 0.582 -33.416 1.00 76.75 171 ALA A N 1
ATOM 1297 C CA . ALA A 1 171 ? 32.841 0.078 -34.784 1.00 76.75 171 ALA A CA 1
ATOM 1298 C C . ALA A 1 171 ? 33.054 1.217 -35.802 1.00 76.75 171 ALA A C 1
ATOM 1300 O O . ALA A 1 171 ? 33.862 1.093 -36.727 1.00 76.75 171 ALA A O 1
ATOM 1301 N N . PHE A 1 172 ? 32.393 2.366 -35.620 1.00 75.31 172 PHE A N 1
ATOM 1302 C CA . PHE A 1 172 ? 32.641 3.554 -36.444 1.00 75.31 172 PHE A CA 1
ATOM 1303 C C . PHE A 1 172 ? 34.045 4.138 -36.237 1.00 75.31 172 PHE A C 1
ATOM 1305 O O . PHE A 1 172 ? 34.653 4.618 -37.201 1.00 75.31 172 PHE A O 1
ATOM 1312 N N . ALA A 1 173 ? 34.580 4.097 -35.014 1.00 77.19 173 ALA A N 1
ATOM 1313 C CA . ALA A 1 173 ? 35.949 4.523 -34.736 1.00 77.19 173 ALA A CA 1
ATOM 1314 C C . ALA A 1 173 ? 36.976 3.639 -35.467 1.00 77.19 173 ALA A C 1
ATOM 1316 O O . ALA A 1 173 ? 37.883 4.176 -36.112 1.00 77.19 173 ALA A O 1
ATOM 1317 N N . ASP A 1 174 ? 36.777 2.319 -35.467 1.00 77.69 174 ASP A N 1
ATOM 1318 C CA . ASP A 1 174 ? 37.625 1.363 -36.192 1.00 77.69 174 ASP A CA 1
ATOM 1319 C C . ASP A 1 174 ? 37.560 1.580 -37.712 1.00 77.69 174 ASP A C 1
ATOM 1321 O O . ASP A 1 174 ? 38.593 1.640 -38.384 1.00 77.69 174 ASP A O 1
ATOM 1325 N N . ILE A 1 175 ? 36.362 1.801 -38.271 1.00 78.44 175 ILE A N 1
ATOM 1326 C CA . ILE A 1 175 ? 36.197 2.142 -39.697 1.00 78.44 175 ILE A CA 1
ATOM 1327 C C . ILE A 1 175 ? 36.963 3.430 -40.041 1.00 78.44 175 ILE A C 1
ATOM 1329 O O . ILE A 1 175 ? 37.617 3.513 -41.086 1.00 78.44 175 ILE A O 1
ATOM 1333 N N . ARG A 1 176 ? 36.921 4.438 -39.162 1.00 80.88 176 ARG A N 1
ATOM 1334 C CA . ARG A 1 176 ? 37.637 5.709 -39.346 1.00 80.88 176 ARG A CA 1
ATOM 1335 C C . ARG A 1 176 ? 39.157 5.543 -39.282 1.00 80.88 176 ARG A C 1
ATOM 1337 O O . ARG A 1 176 ? 39.873 6.269 -39.973 1.00 80.88 176 ARG A O 1
ATOM 1344 N N . GLU A 1 177 ? 39.653 4.622 -38.460 1.00 81.06 177 GLU A N 1
ATOM 1345 C CA . GLU A 1 177 ? 41.068 4.237 -38.405 1.00 81.06 177 GLU A CA 1
ATOM 1346 C C . GLU A 1 177 ? 41.492 3.539 -39.705 1.00 81.06 177 GLU A C 1
ATOM 1348 O O . GLU A 1 177 ? 42.466 3.956 -40.334 1.00 81.06 177 GLU A O 1
ATOM 1353 N N . LEU A 1 178 ? 40.715 2.562 -40.190 1.00 80.00 178 LEU A N 1
ATOM 1354 C CA . LEU A 1 178 ? 40.986 1.890 -41.467 1.00 80.00 178 LEU A CA 1
ATOM 1355 C C . LEU A 1 178 ? 41.015 2.874 -42.645 1.00 80.00 178 LEU A C 1
ATOM 1357 O O . LEU A 1 178 ? 41.899 2.790 -43.503 1.00 80.00 178 LEU A O 1
ATOM 1361 N N . ALA A 1 179 ? 40.087 3.834 -42.674 1.00 78.69 179 ALA A N 1
ATOM 1362 C CA . ALA A 1 179 ? 39.983 4.838 -43.730 1.00 78.69 179 ALA A CA 1
ATOM 1363 C C . ALA A 1 179 ? 41.179 5.810 -43.801 1.00 78.69 179 ALA A C 1
ATOM 1365 O O . ALA A 1 179 ? 41.344 6.489 -44.813 1.00 78.69 179 ALA A O 1
ATOM 1366 N N . ARG A 1 180 ? 42.044 5.878 -42.776 1.00 85.88 180 ARG A N 1
ATOM 1367 C CA . ARG A 1 180 ? 43.303 6.645 -42.855 1.00 85.88 180 ARG A CA 1
ATOM 1368 C C . ARG A 1 180 ? 44.362 5.976 -43.731 1.00 85.88 180 ARG A C 1
ATOM 1370 O O . ARG A 1 180 ? 45.305 6.641 -44.152 1.00 85.88 180 ARG A O 1
ATOM 1377 N N . THR A 1 181 ? 44.211 4.689 -44.039 1.00 86.88 181 THR A N 1
ATOM 1378 C CA . THR A 1 181 ? 45.129 3.958 -44.921 1.00 86.88 181 THR A CA 1
ATOM 1379 C C . THR A 1 181 ? 44.611 3.937 -46.362 1.00 86.88 181 THR A C 1
ATOM 1381 O O . THR A 1 181 ? 43.420 3.743 -46.607 1.00 86.88 181 THR A O 1
ATOM 1384 N N . SER A 1 182 ? 45.499 4.090 -47.350 1.00 76.31 182 SER A N 1
ATOM 1385 C CA . SER A 1 182 ? 45.119 4.058 -48.774 1.00 76.31 182 SER A CA 1
ATOM 1386 C C . SER A 1 182 ? 44.513 2.711 -49.198 1.00 76.31 182 SER A C 1
ATOM 1388 O O . SER A 1 182 ? 43.587 2.677 -50.009 1.00 76.31 182 SER A O 1
ATOM 1390 N N . GLY A 1 183 ? 44.981 1.608 -48.602 1.00 77.12 183 GLY A N 1
ATOM 1391 C CA . GLY A 1 183 ? 44.410 0.270 -48.782 1.00 77.12 183 GLY A CA 1
ATOM 1392 C C . GLY A 1 183 ? 43.044 0.093 -48.110 1.00 77.12 183 GLY A C 1
ATOM 1393 O O . GLY A 1 183 ? 42.157 -0.532 -48.690 1.00 77.12 183 GLY A O 1
ATOM 1394 N N . GLY A 1 184 ? 42.833 0.696 -46.936 1.00 75.94 184 GLY A N 1
ATOM 1395 C CA . GLY A 1 184 ? 41.560 0.641 -46.216 1.00 75.94 184 GLY A CA 1
ATOM 1396 C C . GLY A 1 184 ? 40.429 1.380 -46.931 1.00 75.94 184 GLY A C 1
ATOM 1397 O O . GLY A 1 184 ? 39.319 0.862 -47.001 1.00 75.94 184 GLY A O 1
ATOM 1398 N N . VAL A 1 185 ? 40.703 2.528 -47.565 1.00 76.44 185 VAL A N 1
ATOM 1399 C CA . VAL A 1 185 ? 39.703 3.243 -48.389 1.00 76.44 185 VAL A CA 1
ATOM 1400 C C . VAL A 1 185 ? 39.286 2.420 -49.613 1.00 76.44 185 VAL A C 1
ATOM 1402 O O . VAL A 1 185 ? 38.108 2.397 -49.972 1.00 76.44 185 VAL A O 1
ATOM 1405 N N . ALA A 1 186 ? 40.231 1.721 -50.251 1.00 72.38 186 ALA A N 1
ATOM 1406 C CA . ALA A 1 186 ? 39.929 0.834 -51.373 1.00 72.38 186 ALA A CA 1
ATOM 1407 C C . ALA A 1 186 ? 39.092 -0.380 -50.927 1.00 72.38 186 ALA A C 1
ATOM 1409 O O . ALA A 1 186 ? 38.101 -0.703 -51.581 1.00 72.38 186 ALA A O 1
ATOM 1410 N N . ALA A 1 187 ? 39.430 -0.994 -49.788 1.00 71.06 187 ALA A N 1
ATOM 1411 C CA . ALA A 1 187 ? 38.684 -2.113 -49.212 1.00 71.06 187 ALA A CA 1
ATOM 1412 C C . ALA A 1 187 ? 37.257 -1.715 -48.785 1.00 71.06 187 ALA A C 1
ATOM 1414 O O . ALA A 1 187 ? 36.297 -2.390 -49.153 1.00 71.06 187 ALA A O 1
ATOM 1415 N N . LEU A 1 188 ? 37.092 -0.577 -48.099 1.00 73.25 188 LEU A N 1
ATOM 1416 C CA . LEU A 1 188 ? 35.780 -0.038 -47.719 1.00 73.25 188 LEU A CA 1
ATOM 1417 C C . LEU A 1 188 ? 34.919 0.281 -48.950 1.00 73.25 188 LEU A C 1
ATOM 1419 O O . LEU A 1 188 ? 33.735 -0.041 -48.971 1.00 73.25 188 LEU A O 1
ATOM 1423 N N . ARG A 1 189 ? 35.505 0.844 -50.017 1.00 71.56 189 ARG A N 1
ATOM 1424 C CA . ARG A 1 189 ? 34.793 1.112 -51.280 1.00 71.56 189 ARG A CA 1
ATOM 1425 C C . ARG A 1 189 ? 34.287 -0.167 -51.953 1.00 71.56 189 ARG A C 1
ATOM 1427 O O . ARG A 1 189 ? 33.231 -0.137 -52.581 1.00 71.56 189 ARG A O 1
ATOM 1434 N N . VAL A 1 190 ? 35.026 -1.271 -51.840 1.00 70.81 190 VAL A N 1
ATOM 1435 C CA . VAL A 1 190 ? 34.614 -2.582 -52.365 1.00 70.81 190 VAL A CA 1
ATOM 1436 C C . VAL A 1 190 ? 33.497 -3.192 -51.512 1.00 70.81 190 VAL A C 1
ATOM 1438 O O . VAL A 1 190 ? 32.514 -3.659 -52.081 1.00 70.81 190 VAL A O 1
ATOM 1441 N N . LEU A 1 191 ? 33.596 -3.122 -50.179 1.00 66.94 191 LEU A N 1
ATOM 1442 C CA . LEU A 1 191 ? 32.580 -3.639 -49.248 1.00 66.94 191 LEU A CA 1
ATOM 1443 C C . LEU A 1 191 ? 31.246 -2.876 -49.342 1.00 66.94 191 LEU A C 1
ATOM 1445 O O . LEU A 1 191 ? 30.189 -3.487 -49.470 1.00 66.94 191 LEU A O 1
ATOM 1449 N N . VAL A 1 192 ? 31.285 -1.540 -49.400 1.00 67.00 192 VAL A N 1
ATOM 1450 C CA . VAL A 1 192 ? 30.080 -0.699 -49.579 1.00 67.00 192 VAL A CA 1
ATOM 1451 C C . VAL A 1 192 ? 29.404 -0.951 -50.935 1.00 67.00 192 VAL A C 1
ATOM 1453 O O . VAL A 1 192 ? 28.201 -0.752 -51.084 1.00 67.00 192 VAL A O 1
ATOM 1456 N N . ARG A 1 193 ? 30.157 -1.408 -51.945 1.00 63.59 193 ARG A N 1
ATOM 1457 C CA . ARG A 1 193 ? 29.628 -1.718 -53.282 1.00 63.59 193 ARG A CA 1
ATOM 1458 C C . ARG A 1 193 ? 29.134 -3.165 -53.418 1.00 63.59 193 ARG A C 1
ATOM 1460 O O . ARG A 1 193 ? 28.414 -3.444 -54.375 1.00 63.59 193 ARG A O 1
ATOM 1467 N N . SER A 1 194 ? 29.503 -4.067 -52.502 1.00 59.28 194 SER A N 1
ATOM 1468 C CA . SER A 1 194 ? 29.095 -5.480 -52.517 1.00 59.28 194 SER A CA 1
ATOM 1469 C C . SER A 1 194 ? 27.879 -5.777 -51.632 1.00 59.28 194 SER A C 1
ATOM 1471 O O . SER A 1 194 ? 27.122 -6.703 -51.939 1.00 59.28 194 SER A O 1
ATOM 1473 N N . GLU A 1 195 ? 27.629 -4.985 -50.585 1.00 57.56 195 GLU A N 1
ATOM 1474 C CA . GLU A 1 195 ? 26.409 -5.102 -49.784 1.00 57.56 195 GLU A CA 1
ATOM 1475 C C . GLU A 1 195 ? 25.188 -4.553 -50.539 1.00 57.56 195 GLU A C 1
ATOM 1477 O O . GLU A 1 195 ? 24.918 -3.352 -50.585 1.00 57.56 195 GLU A O 1
ATOM 1482 N N . LYS A 1 196 ? 24.388 -5.466 -51.105 1.00 57.06 196 LYS A N 1
ATOM 1483 C CA . LYS A 1 196 ? 23.095 -5.165 -51.757 1.00 57.06 196 LYS A CA 1
ATOM 1484 C C . LYS A 1 196 ? 22.095 -4.447 -50.831 1.00 57.06 196 LYS A C 1
ATOM 1486 O O . LYS A 1 196 ? 21.110 -3.889 -51.305 1.00 57.06 196 LYS A O 1
ATOM 1491 N N . SER A 1 197 ? 22.342 -4.477 -49.525 1.00 55.41 197 SER A N 1
ATOM 1492 C CA . SER A 1 197 ? 21.536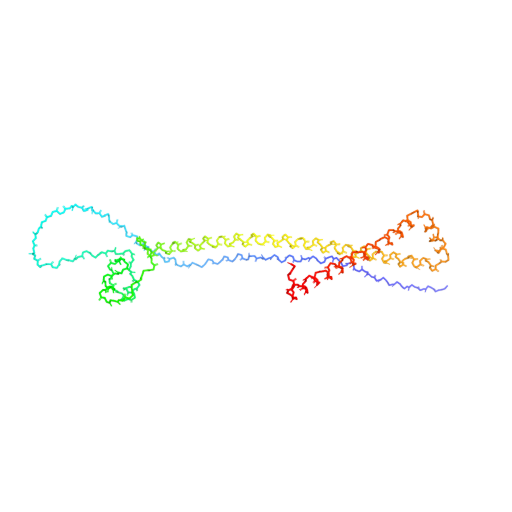 -3.907 -48.445 1.00 55.41 197 SER A CA 1
ATOM 1493 C C . SER A 1 197 ? 21.780 -2.417 -48.203 1.00 55.41 197 SER A C 1
ATOM 1495 O O . SER A 1 197 ? 20.911 -1.775 -47.628 1.00 55.41 197 SER A O 1
ATOM 1497 N N . PHE A 1 198 ? 22.891 -1.828 -48.652 1.00 57.59 198 PHE A N 1
ATOM 1498 C CA . PHE A 1 198 ? 23.207 -0.423 -48.358 1.00 57.59 198 PHE A CA 1
ATOM 1499 C C . PHE A 1 198 ? 22.202 0.600 -48.935 1.00 57.59 198 PHE A C 1
ATOM 1501 O O . PHE A 1 198 ? 21.757 1.480 -48.194 1.00 57.59 198 PHE A O 1
ATOM 1508 N N . PRO A 1 199 ? 21.750 0.498 -50.205 1.00 62.16 199 PRO A N 1
ATOM 1509 C CA . PRO A 1 199 ? 20.684 1.370 -50.708 1.00 62.16 199 PRO A CA 1
ATOM 1510 C C . PRO A 1 199 ? 19.337 1.128 -50.010 1.00 62.16 199 PRO A C 1
ATOM 1512 O O . PRO A 1 199 ? 18.561 2.068 -49.860 1.00 62.16 199 PRO A O 1
ATOM 1515 N N . VAL A 1 200 ? 19.073 -0.098 -49.540 1.00 59.31 200 VAL A N 1
ATOM 1516 C CA . VAL A 1 200 ? 17.872 -0.431 -48.753 1.00 59.31 200 VAL A CA 1
ATOM 1517 C C . VAL A 1 200 ? 17.958 0.183 -47.355 1.00 59.31 200 VAL A C 1
ATOM 1519 O O . VAL A 1 200 ? 16.988 0.759 -46.887 1.00 59.31 200 VAL A O 1
ATOM 1522 N N . PHE A 1 201 ? 19.129 0.150 -46.720 1.00 56.28 201 PHE A N 1
ATOM 1523 C CA . PHE A 1 201 ? 19.381 0.737 -45.405 1.00 56.28 201 PHE A CA 1
ATOM 1524 C C . PHE A 1 201 ? 19.278 2.270 -45.426 1.00 56.28 201 PHE A C 1
ATOM 1526 O O . PHE A 1 201 ? 18.620 2.845 -44.565 1.00 56.28 201 PHE A O 1
ATOM 1533 N N . ILE A 1 202 ? 19.827 2.933 -46.454 1.00 64.31 202 ILE A N 1
ATOM 1534 C CA . ILE A 1 202 ? 19.656 4.384 -46.666 1.00 64.31 202 ILE A CA 1
ATOM 1535 C C . ILE A 1 202 ? 18.176 4.735 -46.888 1.00 64.31 202 ILE A C 1
ATOM 1537 O O . ILE A 1 202 ? 17.682 5.692 -46.299 1.00 64.31 202 ILE A O 1
ATOM 1541 N N . GLN A 1 203 ? 17.447 3.949 -47.689 1.00 64.31 203 GLN A N 1
ATOM 1542 C CA . GLN A 1 203 ? 15.998 4.116 -47.869 1.00 64.31 203 GLN A CA 1
ATOM 1543 C C . GLN A 1 203 ? 15.233 3.928 -46.549 1.00 64.31 203 GLN A C 1
ATOM 1545 O O . GLN A 1 203 ? 14.329 4.706 -46.258 1.00 64.31 203 GLN A O 1
ATOM 1550 N N . GLN A 1 204 ? 15.617 2.948 -45.724 1.00 63.50 204 GLN A N 1
ATOM 1551 C CA . GLN A 1 204 ? 14.998 2.684 -44.423 1.00 63.50 204 GLN A CA 1
ATOM 1552 C C . GLN A 1 204 ? 15.235 3.833 -43.429 1.00 63.50 204 GLN A C 1
ATOM 1554 O O . GLN A 1 204 ? 14.305 4.230 -42.734 1.00 63.50 204 GLN A O 1
ATOM 1559 N N . ILE A 1 205 ? 16.450 4.394 -43.380 1.00 61.97 205 ILE A N 1
ATOM 1560 C CA . ILE A 1 205 ? 16.791 5.541 -42.520 1.00 61.97 205 ILE A CA 1
ATOM 1561 C C . ILE A 1 205 ? 16.007 6.782 -42.946 1.00 61.97 205 ILE A C 1
ATOM 1563 O O . ILE A 1 205 ? 15.333 7.392 -42.120 1.00 61.97 205 ILE A O 1
ATOM 1567 N N . LEU A 1 206 ? 16.022 7.110 -44.241 1.00 65.25 206 LEU A N 1
ATOM 1568 C CA . LEU A 1 206 ? 15.262 8.248 -44.763 1.00 65.25 206 LEU A CA 1
ATOM 1569 C C . LEU A 1 206 ? 13.752 8.066 -44.532 1.00 65.25 206 LEU A C 1
ATOM 1571 O O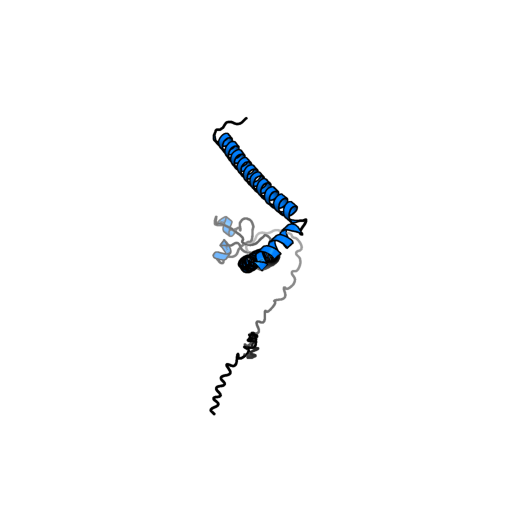 . LEU A 1 206 ? 13.051 9.029 -44.233 1.00 65.25 206 LEU A O 1
ATOM 1575 N N . ALA A 1 207 ? 13.235 6.835 -44.609 1.00 64.75 207 ALA A N 1
ATOM 1576 C CA . ALA A 1 207 ? 11.845 6.542 -44.275 1.00 64.75 207 ALA A CA 1
ATOM 1577 C C . ALA A 1 207 ? 11.544 6.771 -42.782 1.00 64.75 207 ALA A C 1
ATOM 1579 O O . ALA A 1 207 ? 10.528 7.396 -42.466 1.00 64.75 207 ALA A O 1
ATOM 1580 N N . LEU A 1 208 ? 12.429 6.343 -41.874 1.00 61.97 208 LEU A N 1
ATOM 1581 C CA . LEU A 1 208 ? 12.291 6.561 -40.430 1.00 61.97 208 LEU A CA 1
ATOM 1582 C C . LEU A 1 208 ? 12.315 8.050 -40.058 1.00 61.97 208 LEU A C 1
ATOM 1584 O O . LEU A 1 208 ? 11.505 8.461 -39.225 1.00 61.97 208 LEU A O 1
ATOM 1588 N N . ASP A 1 209 ? 13.145 8.865 -40.716 1.00 54.47 209 ASP A N 1
ATOM 1589 C CA . ASP A 1 209 ? 13.152 10.322 -40.525 1.00 54.47 209 ASP A CA 1
ATOM 1590 C C . ASP A 1 209 ? 11.810 10.944 -40.943 1.00 54.47 209 ASP A C 1
ATOM 1592 O O . ASP A 1 209 ? 11.212 11.707 -40.182 1.00 54.47 209 ASP A O 1
ATOM 1596 N N . THR A 1 210 ? 11.238 10.535 -42.086 1.00 70.25 210 THR A N 1
ATOM 1597 C CA . THR A 1 210 ? 9.912 11.037 -42.499 1.00 70.25 210 THR A CA 1
ATOM 1598 C C . THR A 1 210 ? 8.779 10.574 -41.579 1.00 70.25 210 THR A C 1
ATOM 1600 O O . THR A 1 210 ? 7.784 11.283 -41.409 1.00 70.25 210 THR A O 1
ATOM 1603 N N . GLU A 1 211 ? 8.879 9.385 -40.979 1.00 66.81 211 GLU A N 1
ATOM 1604 C CA . GLU A 1 211 ? 7.897 8.897 -40.008 1.00 66.81 211 GLU A CA 1
ATOM 1605 C C . GLU A 1 211 ? 8.025 9.591 -38.655 1.00 66.81 211 GLU A C 1
ATOM 1607 O O . GLU A 1 211 ? 7.005 9.888 -38.028 1.00 66.81 211 GLU A O 1
ATOM 1612 N N . ALA A 1 212 ? 9.250 9.874 -38.214 1.00 57.41 212 ALA A N 1
ATOM 1613 C CA . ALA A 1 212 ? 9.519 10.660 -37.020 1.00 57.41 212 ALA A CA 1
ATOM 1614 C C . ALA A 1 212 ? 8.982 12.087 -37.187 1.00 57.41 212 ALA A C 1
ATOM 1616 O O . ALA A 1 212 ? 8.240 12.557 -36.323 1.00 57.41 212 ALA A O 1
ATOM 1617 N N . GLU A 1 213 ? 9.225 12.730 -38.332 1.00 63.03 213 GLU A N 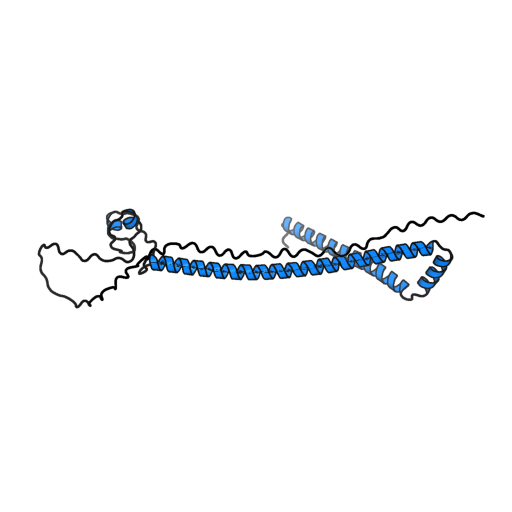1
ATOM 1618 C CA . GLU A 1 213 ? 8.644 14.033 -38.671 1.00 63.03 213 GLU A CA 1
ATOM 1619 C C . GLU A 1 213 ? 7.111 13.988 -38.722 1.00 63.03 213 GLU A C 1
ATOM 1621 O O . GLU A 1 213 ? 6.448 14.866 -38.170 1.00 63.03 213 GLU A O 1
ATOM 1626 N N . LYS A 1 214 ? 6.508 12.937 -39.297 1.00 67.62 214 LYS A N 1
ATOM 1627 C CA . LYS A 1 214 ? 5.042 12.753 -39.303 1.00 67.62 214 LYS A CA 1
ATOM 1628 C C . LYS A 1 214 ? 4.474 12.516 -37.904 1.00 67.62 214 LYS A C 1
ATOM 1630 O O . LYS A 1 214 ? 3.398 13.031 -37.605 1.00 67.62 214 LYS A O 1
ATOM 1635 N N . LYS A 1 215 ? 5.159 11.761 -37.039 1.00 63.03 215 LYS A N 1
ATOM 1636 C CA . LYS A 1 215 ? 4.752 11.517 -35.642 1.00 63.03 215 LYS A CA 1
ATOM 1637 C C . LYS A 1 215 ? 4.888 12.785 -34.797 1.00 63.03 215 LYS A C 1
ATOM 1639 O O . LYS A 1 215 ? 3.950 13.110 -34.073 1.00 63.03 215 LYS A O 1
ATOM 1644 N N . MET A 1 216 ? 5.973 13.544 -34.961 1.00 60.00 216 MET A N 1
ATOM 1645 C CA . MET A 1 216 ? 6.160 14.868 -34.354 1.00 60.00 216 MET A CA 1
ATOM 1646 C C . MET A 1 216 ? 5.098 15.857 -34.852 1.00 60.00 216 MET A C 1
ATOM 1648 O O . MET A 1 216 ? 4.467 16.533 -34.045 1.00 60.00 216 MET A O 1
ATOM 1652 N N . ALA A 1 217 ? 4.802 15.878 -36.156 1.00 63.88 217 ALA A N 1
ATOM 1653 C CA . ALA A 1 217 ? 3.753 16.716 -36.733 1.00 63.88 217 ALA A CA 1
ATOM 1654 C C . ALA A 1 217 ? 2.346 16.299 -36.271 1.00 63.88 217 ALA A C 1
ATOM 1656 O O . ALA A 1 217 ? 1.504 17.160 -36.030 1.00 63.88 217 ALA A O 1
ATOM 1657 N N . LYS A 1 218 ? 2.069 14.999 -36.110 1.00 66.31 218 LYS A N 1
ATOM 1658 C CA . LYS A 1 218 ? 0.786 14.487 -35.597 1.00 66.31 218 LYS A CA 1
ATOM 1659 C C . LYS A 1 218 ? 0.623 14.770 -34.102 1.00 66.31 218 LYS A C 1
ATOM 1661 O O . LYS A 1 218 ? -0.460 15.165 -33.684 1.00 66.31 218 LYS A O 1
ATOM 1666 N N . GLY A 1 219 ? 1.696 14.646 -33.320 1.00 67.62 219 GLY A N 1
ATOM 1667 C CA . GLY A 1 219 ? 1.736 15.045 -31.912 1.00 67.62 219 GLY A CA 1
ATOM 1668 C C . GLY A 1 219 ? 1.566 16.554 -31.730 1.00 67.62 219 GLY A C 1
ATOM 1669 O O . GLY A 1 219 ? 0.791 16.984 -30.879 1.00 67.62 219 GLY A O 1
ATOM 1670 N N . MET A 1 220 ? 2.209 17.363 -32.579 1.00 66.62 220 MET A N 1
ATOM 1671 C CA . MET A 1 220 ? 2.063 18.820 -32.571 1.00 66.62 220 MET A CA 1
ATOM 1672 C C . MET A 1 220 ? 0.645 19.241 -32.975 1.00 66.62 220 MET A C 1
ATOM 1674 O O . MET A 1 220 ? 0.043 20.034 -32.263 1.00 66.62 220 MET A O 1
ATOM 1678 N N . LYS A 1 221 ? 0.056 18.628 -34.015 1.00 66.56 221 LYS A N 1
ATOM 1679 C CA . LYS A 1 221 ? -1.353 18.839 -34.406 1.00 66.56 221 LYS A CA 1
ATOM 1680 C C . LYS A 1 221 ? -2.349 18.398 -33.327 1.00 66.56 221 LYS A C 1
ATOM 1682 O O . LYS A 1 221 ? -3.352 19.066 -33.110 1.00 66.56 221 LYS A O 1
ATOM 1687 N N . GLY A 1 222 ? -2.076 17.296 -32.625 1.00 69.12 222 GLY A N 1
ATOM 1688 C CA . GLY A 1 222 ? -2.894 16.840 -31.497 1.00 69.12 222 GLY A CA 1
ATOM 1689 C C . GLY A 1 222 ? -2.857 17.816 -30.319 1.00 69.12 222 GLY A C 1
ATOM 1690 O O . GLY A 1 222 ? -3.899 18.137 -29.756 1.00 69.12 222 GLY A O 1
ATOM 1691 N N . ARG A 1 223 ? -1.673 18.356 -29.998 1.00 66.62 223 ARG A N 1
ATOM 1692 C CA . ARG A 1 223 ? -1.498 19.375 -28.949 1.00 66.62 223 ARG A CA 1
ATOM 1693 C C . ARG A 1 223 ? -2.114 20.721 -29.335 1.00 66.62 223 ARG A C 1
ATOM 1695 O O . ARG A 1 223 ? -2.740 21.340 -28.484 1.00 66.62 223 ARG A O 1
ATOM 1702 N N . THR A 1 224 ? -1.997 21.158 -30.593 1.00 70.69 224 THR A N 1
ATOM 1703 C CA . THR A 1 224 ? -2.659 22.386 -31.069 1.00 70.69 224 THR A CA 1
ATOM 1704 C C . THR A 1 224 ? -4.175 22.235 -31.117 1.00 70.69 224 THR A C 1
ATOM 1706 O O . THR A 1 224 ? -4.869 23.171 -30.749 1.00 70.69 224 THR A O 1
ATOM 1709 N N . ASN A 1 225 ? -4.700 21.064 -31.496 1.00 73.06 225 ASN A N 1
ATOM 1710 C CA . ASN A 1 225 ? -6.141 20.802 -31.461 1.00 73.06 225 ASN A CA 1
ATOM 1711 C C . ASN A 1 225 ? -6.671 20.752 -30.022 1.00 73.06 225 ASN A C 1
ATOM 1713 O O . ASN A 1 225 ? -7.703 21.348 -29.748 1.00 73.06 225 ASN A O 1
ATOM 1717 N N . ALA A 1 226 ? -5.954 20.116 -29.089 1.00 71.31 226 ALA A N 1
ATOM 1718 C CA . ALA A 1 226 ? -6.333 20.111 -27.674 1.00 71.31 226 ALA A CA 1
ATOM 1719 C C . ALA A 1 226 ? -6.315 21.523 -27.062 1.00 71.31 226 ALA A C 1
ATOM 1721 O O . ALA A 1 226 ? -7.222 21.883 -26.319 1.00 71.31 226 ALA A O 1
ATOM 1722 N N . LEU A 1 227 ? -5.320 22.346 -27.416 1.00 69.75 227 LEU A N 1
ATOM 1723 C CA . LEU A 1 227 ? -5.267 23.754 -27.010 1.00 69.75 227 LEU A CA 1
ATOM 1724 C C . LEU A 1 227 ? -6.379 24.594 -27.656 1.00 69.75 227 LEU A C 1
ATOM 1726 O O . LEU A 1 227 ? -6.918 25.472 -26.994 1.00 69.75 227 LEU A O 1
ATOM 1730 N N . ALA A 1 228 ? -6.744 24.329 -28.914 1.00 72.19 228 ALA A N 1
ATOM 1731 C CA . ALA A 1 228 ? -7.841 25.018 -29.595 1.00 72.19 228 ALA A CA 1
ATOM 1732 C C . ALA A 1 228 ? -9.212 24.668 -28.991 1.00 72.19 228 ALA A C 1
ATOM 1734 O O . ALA A 1 228 ? -10.019 25.567 -28.782 1.00 72.19 228 ALA A O 1
ATOM 1735 N N . VAL A 1 229 ? -9.445 23.394 -28.653 1.00 77.62 229 VAL A N 1
ATOM 1736 C CA . VAL A 1 229 ? -10.663 22.939 -27.961 1.00 77.62 229 VAL A CA 1
ATOM 1737 C C . VAL A 1 229 ? -10.753 23.566 -26.568 1.00 77.62 229 VAL A C 1
ATOM 1739 O O . VAL A 1 229 ? -11.767 24.171 -26.242 1.00 77.62 229 VAL A O 1
ATOM 1742 N N . ALA A 1 230 ? -9.666 23.542 -25.790 1.00 73.62 230 ALA A N 1
ATOM 1743 C CA . ALA A 1 230 ? -9.627 24.191 -24.478 1.00 73.62 230 ALA A CA 1
ATOM 1744 C C . ALA A 1 230 ? -9.825 25.719 -24.567 1.00 73.62 230 ALA A C 1
ATOM 1746 O O . ALA A 1 230 ? -10.456 26.320 -23.701 1.00 73.62 230 ALA A O 1
ATOM 1747 N N . ALA A 1 231 ? -9.314 26.369 -25.619 1.00 73.31 231 ALA A N 1
ATOM 1748 C CA . ALA A 1 231 ? -9.534 27.795 -25.854 1.00 73.31 231 ALA A CA 1
ATOM 1749 C C . ALA A 1 231 ? -10.988 28.114 -26.249 1.00 73.31 231 ALA A C 1
ATOM 1751 O O . ALA A 1 231 ? -11.503 29.152 -25.842 1.00 73.31 231 ALA A O 1
ATOM 1752 N N . GLN A 1 232 ? -11.657 27.235 -27.004 1.00 71.94 232 GLN A N 1
ATOM 1753 C CA . GLN A 1 232 ? -13.083 27.361 -27.332 1.00 71.94 232 GLN A CA 1
ATOM 1754 C C . GLN A 1 232 ? -13.977 27.164 -26.098 1.00 71.94 232 GLN A C 1
ATOM 1756 O O . GLN A 1 232 ? -14.901 27.951 -25.899 1.00 71.94 232 GLN A O 1
ATOM 1761 N N . GLU A 1 233 ? -13.654 26.199 -25.231 1.00 73.19 233 GLU A N 1
ATOM 1762 C CA . GLU A 1 233 ? -14.343 25.980 -23.948 1.00 73.19 233 GLU A CA 1
ATOM 1763 C C . GLU A 1 233 ? -14.200 27.186 -23.004 1.00 73.19 233 GLU A C 1
ATOM 1765 O O . GLU A 1 233 ? -15.177 27.634 -22.407 1.00 73.19 233 GLU A O 1
ATOM 1770 N N . LEU A 1 234 ? -13.001 27.776 -22.911 1.00 69.38 234 LEU A N 1
ATOM 1771 C CA . LEU A 1 234 ? -12.766 28.988 -22.114 1.00 69.38 234 LEU A CA 1
ATOM 1772 C C . LEU A 1 234 ? -13.437 30.239 -22.699 1.00 69.38 234 LEU A C 1
ATOM 1774 O O . LEU A 1 234 ? -13.752 31.167 -21.954 1.00 69.38 234 LEU A O 1
ATOM 1778 N N . ALA A 1 235 ? -13.655 30.279 -24.015 1.00 71.56 235 ALA A N 1
ATOM 1779 C CA . ALA A 1 235 ? -14.351 31.370 -24.693 1.00 71.56 235 ALA A CA 1
ATOM 1780 C C . ALA A 1 235 ? -15.887 31.274 -24.588 1.00 71.56 235 ALA A C 1
ATOM 1782 O O . ALA A 1 235 ? -16.573 32.158 -25.098 1.00 71.56 235 ALA A O 1
ATOM 1783 N N . GLY A 1 236 ? -16.432 30.235 -23.938 1.00 62.88 236 GLY A N 1
ATOM 1784 C CA . GLY A 1 236 ? -17.875 30.070 -23.731 1.00 62.88 236 GLY A CA 1
ATOM 1785 C C . GLY A 1 236 ? -18.677 29.889 -25.024 1.00 62.88 236 GLY A C 1
ATOM 1786 O O . GLY A 1 236 ? -19.884 30.113 -25.032 1.00 62.88 236 GLY A O 1
ATOM 1787 N N . LEU A 1 237 ? -18.014 29.514 -26.121 1.00 60.28 237 LEU A N 1
ATOM 1788 C CA . LEU A 1 237 ? -18.667 29.155 -27.375 1.00 60.28 237 LEU A CA 1
ATOM 1789 C C . LEU A 1 237 ? -18.974 27.656 -27.331 1.00 60.28 237 LEU A C 1
ATOM 1791 O O . LEU A 1 237 ? -18.261 26.843 -27.918 1.00 60.28 237 LEU A O 1
ATOM 1795 N N . GLU A 1 238 ? -20.012 27.295 -26.579 1.00 55.97 238 GLU A N 1
ATOM 1796 C CA . GLU A 1 238 ? -20.666 25.996 -26.740 1.00 55.97 238 GLU A CA 1
ATOM 1797 C C . GLU A 1 238 ? -21.262 25.944 -28.160 1.00 55.97 238 GLU A C 1
ATOM 1799 O O . GLU A 1 238 ? -21.923 26.894 -28.587 1.00 55.97 238 GLU A O 1
ATOM 1804 N N . ASN A 1 239 ? -20.957 24.880 -28.916 1.00 54.69 239 ASN A N 1
ATOM 1805 C CA . ASN A 1 239 ? -21.602 24.612 -30.209 1.00 54.69 239 ASN A CA 1
ATOM 1806 C C . ASN A 1 239 ? -23.099 24.346 -30.031 1.00 54.69 239 ASN A C 1
ATOM 1808 O O . ASN A 1 239 ? -23.440 23.611 -29.077 1.00 54.69 239 ASN A O 1
#